Protein AF-A0A0S7XZY7-F1 (afdb_monomer_lite)

Structure (mmCIF, N/CA/C/O backbone):
data_AF-A0A0S7XZY7-F1
#
_entry.id   AF-A0A0S7XZY7-F1
#
loop_
_atom_site.group_PDB
_atom_site.id
_atom_site.type_symbol
_atom_site.label_atom_id
_atom_site.label_alt_id
_atom_site.label_comp_id
_atom_site.label_asym_id
_atom_site.label_entity_id
_atom_site.label_seq_id
_atom_site.pdbx_PDB_ins_code
_atom_site.Cartn_x
_atom_site.Cartn_y
_atom_site.Cartn_z
_atom_site.occupancy
_atom_site.B_iso_or_equiv
_atom_site.auth_seq_id
_atom_site.auth_comp_id
_atom_site.auth_asym_id
_atom_site.auth_atom_id
_atom_site.pdbx_PDB_model_num
ATOM 1 N N . MET A 1 1 ? -15.894 25.022 18.487 1.00 45.47 1 MET A N 1
ATOM 2 C CA . MET A 1 1 ? -15.989 23.549 18.294 1.00 45.47 1 MET A CA 1
ATOM 3 C C . MET A 1 1 ? -14.771 22.754 18.793 1.00 45.47 1 MET A C 1
ATOM 5 O O . MET A 1 1 ? -14.991 21.698 19.376 1.00 45.47 1 MET A O 1
ATOM 9 N N . PHE A 1 2 ? -13.520 23.222 18.649 1.00 38.72 2 PHE A N 1
ATOM 10 C CA . PHE A 1 2 ? -12.310 22.454 19.022 1.00 38.72 2 PHE A CA 1
ATOM 11 C C . PHE A 1 2 ? -12.207 22.033 20.506 1.00 38.72 2 PHE A C 1
ATOM 13 O O . PHE A 1 2 ? -11.837 20.891 20.779 1.00 38.72 2 PHE A O 1
ATOM 20 N N . TYR A 1 3 ? -12.623 22.888 21.448 1.00 43.31 3 TYR A N 1
ATOM 21 C CA . TYR A 1 3 ? -12.598 22.592 22.893 1.00 43.31 3 TYR A CA 1
ATOM 22 C C . TYR A 1 3 ? -13.456 21.378 23.293 1.00 43.31 3 TYR A C 1
ATOM 24 O O . TYR A 1 3 ? -13.070 20.595 24.157 1.00 43.31 3 TYR A O 1
ATOM 32 N N . SER A 1 4 ? -14.603 21.181 22.631 1.00 63.50 4 SER A N 1
ATOM 33 C CA . SER A 1 4 ? -15.524 20.079 22.951 1.00 63.50 4 SER A CA 1
ATOM 34 C C . SER A 1 4 ? -14.966 18.710 22.552 1.00 63.50 4 SER A C 1
ATOM 36 O O . SER A 1 4 ? -15.128 17.736 23.277 1.00 63.50 4 SER A O 1
ATOM 38 N N . SER A 1 5 ? -14.262 18.643 21.420 1.00 68.25 5 SER A N 1
ATOM 39 C CA . SER A 1 5 ? -13.678 17.407 20.901 1.00 68.25 5 SER A CA 1
ATOM 40 C C . SER A 1 5 ? -12.436 16.992 21.693 1.00 68.25 5 SER A C 1
ATOM 42 O O . SER A 1 5 ? -12.274 15.811 21.974 1.00 68.25 5 SER A O 1
ATOM 44 N N . PHE A 1 6 ? -11.593 17.951 22.094 1.00 73.50 6 PHE A N 1
ATOM 45 C CA . PHE A 1 6 ? -10.412 17.679 22.920 1.00 73.50 6 PHE A CA 1
ATOM 46 C C . PHE A 1 6 ? -10.785 17.169 24.321 1.00 73.50 6 PHE A C 1
ATOM 48 O O . PHE A 1 6 ? -10.252 16.159 24.777 1.00 73.50 6 PHE A O 1
ATOM 55 N N . LYS A 1 7 ? -11.769 17.806 24.970 1.00 82.94 7 LYS A N 1
ATOM 56 C CA . LYS A 1 7 ? -12.278 17.349 26.270 1.00 82.94 7 LYS A CA 1
ATOM 57 C C . LYS A 1 7 ? -12.869 15.938 26.181 1.00 82.94 7 LYS A C 1
ATOM 59 O O . LYS A 1 7 ? -12.615 15.117 27.050 1.00 82.94 7 LYS A O 1
ATOM 64 N N . ARG A 1 8 ? -13.605 15.626 25.106 1.00 83.31 8 ARG A N 1
ATOM 65 C CA . ARG A 1 8 ? -14.146 14.274 24.876 1.00 83.31 8 ARG A CA 1
ATOM 66 C C . ARG A 1 8 ? -13.051 13.223 24.679 1.00 83.31 8 ARG A C 1
ATOM 68 O O . ARG A 1 8 ? -13.175 12.147 25.247 1.00 83.31 8 ARG A O 1
ATOM 75 N N . SER A 1 9 ? -11.980 13.526 23.937 1.00 85.44 9 SER A N 1
ATOM 76 C CA . SER A 1 9 ? -10.850 12.592 23.805 1.00 85.44 9 SER A CA 1
ATOM 77 C C . SER A 1 9 ? -10.112 12.373 25.126 1.00 85.44 9 SER A C 1
ATOM 79 O O . SER A 1 9 ? -9.727 11.247 25.410 1.00 85.44 9 SER A O 1
ATOM 81 N N . GLN A 1 10 ? -9.960 13.403 25.967 1.00 87.69 10 GLN A N 1
ATOM 82 C CA . GLN A 1 10 ? -9.361 13.228 27.297 1.00 87.69 10 GLN A CA 1
ATOM 83 C C . GLN A 1 10 ? -10.222 12.347 28.207 1.00 87.69 10 GLN A C 1
ATOM 85 O O . GLN A 1 10 ? -9.706 11.400 28.788 1.00 87.69 10 GLN A O 1
ATOM 90 N N . VAL A 1 11 ? -11.533 12.599 28.262 1.00 89.06 11 VAL A N 1
ATOM 91 C CA . VAL A 1 11 ? -12.471 11.786 29.055 1.00 89.06 11 VAL A CA 1
ATOM 92 C C . VAL A 1 11 ? -12.460 10.329 28.591 1.00 89.06 11 VAL A C 1
ATOM 94 O O . VAL A 1 11 ? -12.393 9.422 29.415 1.00 89.06 11 VAL A O 1
ATOM 97 N N . LEU A 1 12 ? -12.482 10.093 27.275 1.00 90.00 12 LEU A N 1
ATOM 98 C CA . LEU A 1 12 ? -12.415 8.741 26.724 1.00 90.00 12 LEU A CA 1
ATOM 99 C C . LEU A 1 12 ? -11.107 8.038 27.108 1.00 90.00 12 LEU A C 1
ATOM 101 O O . LEU A 1 12 ? -11.125 6.882 27.520 1.00 90.00 12 LEU A O 1
ATOM 105 N N . ARG A 1 13 ? -9.976 8.743 27.004 1.00 91.81 13 ARG A N 1
ATOM 106 C CA . ARG A 1 13 ? -8.672 8.219 27.415 1.00 91.81 13 ARG A CA 1
ATOM 107 C C . ARG A 1 13 ? -8.680 7.813 28.888 1.00 91.81 13 ARG A C 1
ATOM 109 O O . ARG A 1 13 ? -8.272 6.704 29.208 1.00 91.81 13 ARG A O 1
ATOM 116 N N . GLU A 1 14 ? -9.173 8.675 29.773 1.00 92.81 14 GLU A N 1
ATOM 117 C CA . GLU A 1 14 ? -9.276 8.380 31.208 1.00 92.81 14 GLU A CA 1
ATOM 118 C C . GLU A 1 14 ? -10.154 7.152 31.478 1.00 92.81 14 GLU A C 1
ATOM 120 O O . GLU A 1 14 ? -9.757 6.282 32.249 1.00 92.81 14 GLU A O 1
ATOM 125 N N . GLN A 1 15 ? -11.295 7.028 30.792 1.00 91.88 15 GLN A N 1
ATOM 126 C CA . GLN A 1 15 ? -12.170 5.856 30.898 1.00 91.88 15 GLN A CA 1
ATOM 127 C C . GLN A 1 15 ? -11.455 4.564 30.494 1.00 91.88 15 GLN A C 1
ATOM 129 O O . GLN A 1 15 ? -11.499 3.590 31.246 1.00 91.88 15 GLN A O 1
ATOM 134 N N . ILE A 1 16 ? -10.764 4.564 29.348 1.00 92.12 16 ILE A N 1
ATOM 135 C CA . ILE A 1 16 ? -9.993 3.405 28.877 1.00 92.12 16 ILE A CA 1
ATOM 136 C C . ILE A 1 16 ? -8.920 3.032 29.905 1.00 92.12 16 ILE A C 1
ATOM 138 O O . ILE A 1 16 ? -8.824 1.873 30.290 1.00 92.12 16 ILE A O 1
ATOM 142 N N . TYR A 1 17 ? -8.167 4.009 30.414 1.00 93.69 17 TYR A N 1
ATOM 143 C CA . TYR A 1 17 ? -7.119 3.779 31.414 1.00 93.69 17 TYR A CA 1
ATOM 144 C C . TYR A 1 17 ? -7.668 3.219 32.732 1.00 93.69 17 TYR A C 1
ATOM 146 O O . TYR A 1 17 ? -7.045 2.356 33.351 1.00 93.69 17 TYR A O 1
ATOM 154 N N . THR A 1 18 ? -8.817 3.712 33.196 1.00 94.31 18 THR A N 1
ATOM 155 C CA . THR A 1 18 ? -9.460 3.192 34.407 1.00 94.31 18 THR A CA 1
ATOM 156 C C . THR A 1 18 ? -9.891 1.742 34.217 1.00 94.31 18 THR A C 1
ATOM 158 O O . THR A 1 18 ? -9.628 0.912 35.085 1.00 94.31 18 THR A O 1
ATOM 161 N N . LEU A 1 19 ? -10.515 1.417 33.085 1.00 92.69 19 LEU A N 1
ATOM 162 C CA . LEU A 1 19 ? -10.959 0.055 32.793 1.00 92.69 19 LEU A CA 1
ATOM 163 C C . LEU A 1 19 ? -9.787 -0.907 32.583 1.00 92.69 19 LEU A C 1
ATOM 165 O O . LEU A 1 19 ? -9.845 -2.032 33.077 1.00 92.69 19 LEU A O 1
ATOM 169 N N . ASP A 1 20 ? -8.715 -0.450 31.935 1.00 93.81 20 ASP A N 1
ATOM 170 C CA . ASP A 1 20 ? -7.475 -1.205 31.732 1.00 93.81 20 ASP A CA 1
ATOM 171 C C . ASP A 1 20 ? -6.851 -1.592 33.082 1.00 93.81 20 ASP A C 1
ATOM 173 O O . ASP A 1 20 ? -6.626 -2.771 33.360 1.00 93.81 20 ASP A O 1
ATOM 177 N N . LYS A 1 21 ? -6.732 -0.628 34.009 1.00 94.31 21 LYS A N 1
ATOM 178 C CA . LYS A 1 21 ? -6.282 -0.883 35.391 1.00 94.31 21 LYS A CA 1
ATOM 179 C C . LYS A 1 21 ? -7.186 -1.855 36.148 1.00 94.31 21 LYS A C 1
ATOM 181 O O . LYS A 1 21 ? -6.702 -2.635 36.967 1.00 94.31 21 LYS A O 1
ATOM 186 N N . CYS A 1 22 ? -8.490 -1.812 35.892 1.00 93.44 22 CYS A N 1
ATOM 187 C CA . CYS A 1 22 ? -9.457 -2.741 36.470 1.00 93.44 22 CYS A CA 1
ATOM 188 C C . CYS A 1 22 ? -9.520 -4.096 35.741 1.00 93.44 22 CYS A C 1
ATOM 190 O O . CYS A 1 22 ? -10.313 -4.942 36.153 1.00 93.44 22 CYS A O 1
ATOM 192 N N . LYS A 1 23 ? -8.714 -4.312 34.689 1.00 92.38 23 LYS A N 1
ATOM 193 C CA . LYS A 1 23 ? -8.716 -5.510 33.829 1.00 92.38 23 LYS A CA 1
ATOM 194 C C . LYS A 1 23 ? -10.088 -5.809 33.211 1.00 92.38 23 LYS A C 1
ATOM 196 O O . LYS A 1 23 ? -10.488 -6.964 33.073 1.00 92.38 23 LYS A O 1
ATOM 201 N N . LYS A 1 24 ? -10.826 -4.757 32.852 1.00 93.94 24 LYS A N 1
ATOM 202 C CA . LYS A 1 24 ? -12.163 -4.830 32.247 1.00 93.94 24 LYS A CA 1
ATOM 203 C C . LYS A 1 24 ? -12.095 -4.637 30.732 1.00 93.94 24 LYS A C 1
ATOM 205 O O . LYS A 1 24 ? -12.667 -3.700 30.190 1.00 93.94 24 LYS A O 1
ATOM 210 N N . GLU A 1 25 ? -11.379 -5.523 30.046 1.00 92.25 25 GLU A N 1
ATOM 211 C CA . GLU A 1 25 ? -11.117 -5.396 28.602 1.00 92.25 25 GLU A CA 1
ATOM 212 C C . GLU A 1 25 ? -12.392 -5.345 27.749 1.00 92.25 25 GLU A C 1
ATOM 214 O O . GLU A 1 25 ? -12.475 -4.564 26.807 1.00 92.25 25 GLU A O 1
ATOM 219 N N . ASN A 1 26 ? -13.403 -6.158 28.076 1.00 94.25 26 ASN A 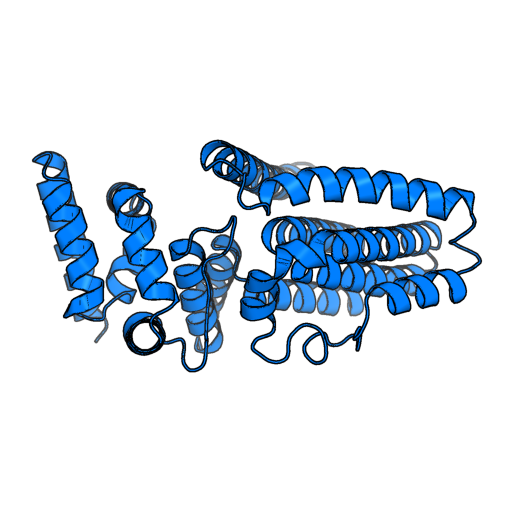N 1
ATOM 220 C CA . ASN A 1 26 ? -14.653 -6.191 27.310 1.00 94.25 26 ASN A CA 1
ATOM 221 C C . ASN A 1 26 ? -15.380 -4.838 27.350 1.00 94.25 26 ASN A C 1
ATOM 223 O O . ASN A 1 26 ? -15.819 -4.357 26.310 1.00 94.25 26 ASN A O 1
ATOM 227 N N . ASP A 1 27 ? -15.381 -4.172 28.507 1.00 94.19 27 ASP A N 1
ATOM 228 C CA . ASP A 1 27 ? -15.962 -2.836 28.657 1.00 94.19 27 ASP A CA 1
ATOM 229 C C . ASP A 1 27 ? -15.209 -1.795 27.801 1.00 94.19 27 ASP A C 1
ATOM 231 O O . ASP A 1 27 ? -15.808 -0.844 27.299 1.00 94.19 27 ASP A O 1
ATOM 235 N N . ILE A 1 28 ? -13.895 -1.969 27.596 1.00 93.00 28 ILE A N 1
ATOM 236 C CA . ILE A 1 28 ? -13.092 -1.096 26.723 1.00 93.00 28 ILE A CA 1
ATOM 237 C C . ILE A 1 28 ? -13.502 -1.278 25.262 1.00 93.00 28 ILE A C 1
ATOM 239 O O . ILE A 1 28 ? -13.719 -0.285 24.560 1.00 93.00 28 ILE A O 1
ATOM 243 N N . PHE A 1 29 ? -13.640 -2.526 24.805 1.00 94.69 29 PHE A N 1
ATOM 244 C CA . PHE A 1 29 ? -14.105 -2.814 23.446 1.00 94.69 29 PHE A CA 1
ATOM 245 C C . PHE A 1 29 ? -15.506 -2.245 23.205 1.00 94.69 29 PHE A C 1
ATOM 247 O O . PHE A 1 29 ? -15.723 -1.590 22.185 1.00 94.69 29 PHE A O 1
ATOM 254 N N . ASP A 1 30 ? -16.417 -2.394 24.168 1.00 92.75 30 ASP A N 1
ATOM 255 C CA . ASP A 1 30 ? -17.770 -1.839 24.083 1.00 92.75 30 ASP A CA 1
ATOM 256 C C . ASP A 1 30 ? -17.756 -0.311 23.970 1.00 92.75 30 ASP A C 1
ATOM 258 O O . ASP A 1 30 ? -18.478 0.265 23.152 1.00 92.75 30 ASP A O 1
ATOM 262 N N . ILE A 1 31 ? -16.904 0.376 24.737 1.00 90.81 31 ILE A N 1
ATOM 263 C CA . ILE A 1 31 ? -16.748 1.831 24.628 1.00 90.81 31 ILE A CA 1
ATOM 264 C C . ILE A 1 31 ? -16.232 2.230 23.240 1.00 90.81 31 ILE A C 1
ATOM 266 O O . ILE A 1 31 ? -16.789 3.151 22.636 1.00 90.81 31 ILE A O 1
ATOM 270 N N . ILE A 1 32 ? -15.209 1.549 22.712 1.00 89.88 32 ILE A N 1
ATOM 271 C CA . ILE A 1 32 ? -14.669 1.828 21.370 1.00 89.88 32 ILE A CA 1
ATOM 272 C C . ILE A 1 32 ? -15.766 1.658 20.310 1.00 89.88 32 ILE A C 1
ATOM 274 O O . ILE A 1 32 ? -15.977 2.556 19.490 1.00 89.88 32 ILE A O 1
ATOM 278 N N . ILE A 1 33 ? -16.509 0.549 20.365 1.00 90.06 33 ILE A N 1
ATOM 279 C CA . ILE A 1 33 ? -17.617 0.262 19.446 1.00 90.06 33 ILE A CA 1
ATOM 280 C C . ILE A 1 33 ? -18.699 1.343 19.552 1.00 90.06 33 ILE A C 1
ATOM 282 O O . ILE A 1 33 ? -19.161 1.850 18.528 1.00 90.06 33 ILE A O 1
ATOM 286 N N . ASN A 1 34 ? -19.075 1.752 20.765 1.00 87.44 34 ASN A N 1
ATOM 287 C CA . ASN A 1 34 ? -20.104 2.768 20.995 1.00 87.44 34 ASN A CA 1
ATOM 288 C C . ASN A 1 34 ? -19.697 4.156 20.471 1.00 87.44 34 ASN A C 1
ATOM 290 O O . ASN A 1 34 ? -20.533 4.878 19.921 1.00 87.44 34 ASN A O 1
ATOM 294 N N . VAL A 1 35 ? -18.419 4.534 20.577 1.00 84.56 35 VAL A N 1
ATOM 295 C CA . VAL A 1 35 ? -17.908 5.798 20.011 1.00 84.56 35 VAL A CA 1
ATOM 296 C C . VAL A 1 35 ? -18.066 5.839 18.485 1.00 84.56 35 VAL A C 1
ATOM 298 O O . VAL A 1 35 ? -18.366 6.892 17.918 1.00 84.56 35 VAL A O 1
ATOM 301 N N . ILE A 1 36 ? -17.914 4.701 17.809 1.00 80.88 36 ILE A N 1
ATOM 302 C CA . ILE A 1 36 ? -18.093 4.599 16.357 1.00 80.88 36 ILE A CA 1
ATOM 303 C C . ILE A 1 36 ? -19.567 4.474 15.969 1.00 80.88 36 ILE A C 1
ATOM 305 O O . ILE A 1 36 ? -20.052 5.261 15.165 1.00 80.88 36 ILE A O 1
ATOM 309 N N . LYS A 1 37 ? -20.286 3.492 16.525 1.00 79.94 37 LYS A N 1
ATOM 310 C CA . LYS A 1 37 ? -21.651 3.154 16.092 1.00 79.94 37 LYS A CA 1
ATOM 311 C C . LYS A 1 37 ? -22.695 4.164 16.546 1.00 79.94 37 LYS A C 1
ATOM 313 O O . LYS A 1 37 ? -23.643 4.406 15.816 1.00 79.94 37 LYS A O 1
ATOM 318 N N . ILE A 1 38 ? -22.553 4.709 17.755 1.00 71.56 38 ILE A N 1
ATOM 319 C CA . ILE A 1 38 ? -23.588 5.551 18.374 1.00 71.56 38 ILE A CA 1
ATOM 320 C C . ILE A 1 38 ? -23.223 7.027 18.250 1.00 71.56 38 ILE A C 1
ATOM 322 O O . ILE A 1 38 ? -24.071 7.864 17.956 1.00 71.56 38 ILE A O 1
ATOM 326 N N . GLN A 1 39 ? -21.956 7.369 18.496 1.00 68.44 39 GLN A N 1
ATOM 327 C CA . GLN A 1 39 ? -21.529 8.772 18.510 1.00 68.44 39 GLN A CA 1
ATOM 328 C C . GLN A 1 39 ? -21.045 9.275 17.149 1.00 68.44 39 GLN A C 1
ATOM 330 O O . GLN A 1 39 ? -20.781 10.471 17.011 1.00 68.44 39 GLN A O 1
ATOM 335 N N . HIS A 1 40 ? -20.902 8.372 16.181 1.00 71.81 40 HIS A N 1
ATOM 336 C CA . HIS A 1 40 ? -20.363 8.622 14.854 1.00 71.81 40 HIS A CA 1
ATOM 337 C C . HIS A 1 40 ? -19.066 9.440 14.841 1.00 71.81 40 HIS A C 1
ATOM 339 O O . HIS A 1 40 ? -18.914 10.413 14.099 1.00 71.81 40 HIS A O 1
ATOM 345 N N . ASN A 1 41 ? -18.137 9.122 15.753 1.00 79.31 41 ASN A N 1
ATOM 346 C CA . ASN A 1 41 ? -17.026 10.021 16.053 1.00 79.31 41 ASN A CA 1
ATOM 347 C C . ASN A 1 41 ? -15.654 9.359 16.006 1.00 79.31 41 ASN A C 1
ATOM 349 O O . ASN A 1 41 ? -14.877 9.408 16.963 1.00 79.31 41 ASN A O 1
ATOM 353 N N . PHE A 1 42 ? -15.308 8.831 14.834 1.00 83.50 42 PHE A N 1
ATOM 354 C CA . PHE A 1 42 ? -13.970 8.300 14.582 1.00 83.50 42 PHE A CA 1
ATOM 355 C C . PHE A 1 42 ? -12.858 9.319 14.880 1.00 83.50 42 PHE A C 1
ATOM 357 O O . PHE A 1 42 ? -11.787 8.961 15.364 1.00 83.50 42 PHE A O 1
ATOM 364 N N . SER A 1 43 ? -13.130 10.616 14.689 1.00 83.56 43 SER A N 1
ATOM 365 C CA . SER A 1 43 ? -12.156 11.684 14.940 1.00 83.56 43 SER A CA 1
ATOM 366 C C . SER A 1 43 ? -11.661 11.759 16.391 1.00 83.56 43 SER A C 1
ATOM 368 O O . SER A 1 43 ? -10.552 12.240 16.621 1.00 83.56 43 SER A O 1
ATOM 370 N N . ILE A 1 44 ? -12.454 11.292 17.366 1.00 84.44 44 ILE A N 1
ATOM 371 C CA . ILE A 1 44 ? -12.030 11.203 18.770 1.00 84.44 44 ILE A CA 1
ATOM 372 C C . ILE A 1 44 ? -11.003 10.081 18.945 1.00 84.44 44 ILE A C 1
ATOM 374 O O . ILE A 1 44 ? -9.979 10.314 19.581 1.00 84.44 44 ILE A O 1
ATOM 378 N N . LEU A 1 45 ? -11.246 8.903 18.361 1.00 85.69 45 LEU A N 1
ATOM 379 C CA . LEU A 1 45 ? -10.318 7.769 18.437 1.00 85.69 45 LEU A CA 1
ATOM 380 C C . LEU A 1 45 ? -9.013 8.066 17.701 1.00 85.69 45 LEU A C 1
ATOM 382 O O . LEU A 1 45 ? -7.941 7.798 18.231 1.00 85.69 45 LEU A O 1
ATOM 386 N N . ILE A 1 46 ? -9.089 8.718 16.537 1.00 86.19 46 ILE A N 1
ATOM 387 C CA . ILE A 1 46 ? -7.903 9.132 15.777 1.00 86.19 46 ILE A CA 1
ATOM 388 C C . ILE A 1 46 ? -6.980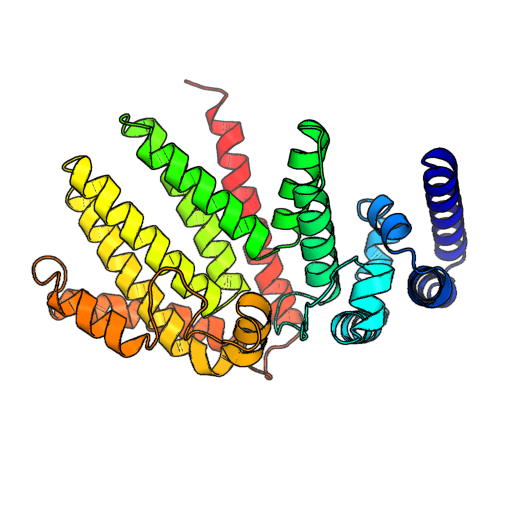 10.044 16.594 1.00 86.19 46 ILE A C 1
ATOM 390 O O . ILE A 1 46 ? -5.764 9.941 16.487 1.00 86.19 46 ILE A O 1
ATOM 394 N N . LYS A 1 47 ? -7.520 10.921 17.447 1.00 85.62 47 LYS A N 1
ATOM 395 C CA . LYS A 1 47 ? -6.693 11.777 18.318 1.00 85.62 47 LYS A CA 1
ATOM 396 C C . LYS A 1 47 ? -5.917 11.007 19.383 1.00 85.62 47 LYS A C 1
ATOM 398 O O . LYS A 1 47 ? -4.991 11.564 19.961 1.00 85.62 47 LYS A O 1
ATOM 403 N N . LEU A 1 48 ? -6.330 9.778 19.670 1.00 86.06 48 LEU A N 1
ATOM 404 C CA . LEU A 1 48 ? -5.737 8.903 20.674 1.00 86.06 48 LEU A CA 1
ATOM 405 C C . LEU A 1 48 ? -4.967 7.742 20.032 1.00 86.06 48 LEU A C 1
ATOM 407 O O . LEU A 1 48 ? -4.539 6.839 20.735 1.00 86.06 48 LEU A O 1
ATOM 411 N N . ILE A 1 49 ? -4.794 7.738 18.709 1.00 85.69 49 ILE A N 1
ATOM 412 C CA . ILE A 1 49 ? -4.260 6.579 17.984 1.00 85.69 49 ILE A CA 1
ATOM 413 C C . ILE A 1 49 ? -2.783 6.290 18.265 1.00 85.69 49 ILE A C 1
ATOM 415 O O . ILE A 1 49 ? -2.330 5.153 18.120 1.00 85.69 49 ILE A O 1
ATOM 419 N N . ASP A 1 50 ? -2.053 7.326 18.676 1.00 83.44 50 ASP A N 1
ATOM 420 C CA . ASP A 1 50 ? -0.653 7.247 19.087 1.00 83.44 50 ASP A CA 1
ATOM 421 C C . ASP A 1 50 ? -0.517 7.013 20.612 1.00 83.44 50 ASP A C 1
ATOM 423 O O . ASP A 1 50 ? 0.593 6.851 21.111 1.00 83.44 50 ASP A O 1
ATOM 427 N N . ASP A 1 51 ? -1.624 6.977 21.375 1.00 88.69 51 ASP A N 1
ATOM 428 C CA . ASP A 1 51 ? -1.598 6.576 22.787 1.00 88.69 51 ASP A CA 1
ATOM 429 C C . ASP A 1 51 ? -1.419 5.048 22.880 1.00 88.69 51 ASP A C 1
ATOM 431 O O . ASP A 1 51 ? -2.259 4.319 22.347 1.00 88.69 51 ASP A O 1
ATOM 435 N N . PRO A 1 52 ? -0.373 4.532 23.555 1.00 88.38 52 PRO A N 1
ATOM 436 C CA . PRO A 1 52 ? -0.068 3.101 23.548 1.00 88.38 52 PRO A CA 1
ATOM 437 C C . PRO A 1 52 ? -1.202 2.214 24.073 1.00 88.38 52 PRO A C 1
ATOM 439 O O . PRO A 1 52 ? -1.450 1.149 23.508 1.00 88.38 52 PRO A O 1
ATOM 442 N N . ILE A 1 53 ? -1.913 2.660 25.117 1.00 89.31 53 ILE A N 1
ATOM 443 C CA . ILE A 1 53 ? -3.001 1.889 25.736 1.00 89.31 53 ILE A CA 1
ATOM 444 C C . ILE A 1 53 ? -4.229 1.906 24.831 1.00 89.31 53 ILE A C 1
ATOM 446 O O . ILE A 1 53 ? -4.903 0.896 24.663 1.00 89.31 53 ILE A O 1
ATOM 450 N N . VAL A 1 54 ? -4.542 3.034 24.201 1.00 88.94 54 VAL A N 1
ATOM 451 C CA . VAL A 1 54 ? -5.669 3.065 23.259 1.00 88.94 54 VAL A CA 1
ATOM 452 C C . VAL A 1 54 ? -5.336 2.261 21.999 1.00 88.94 54 VAL A C 1
ATOM 454 O O . VAL A 1 54 ? -6.172 1.492 21.521 1.00 88.94 54 VAL A O 1
ATOM 457 N N . ARG A 1 55 ? -4.101 2.373 21.496 1.00 89.75 55 ARG A N 1
ATOM 458 C CA . ARG A 1 55 ? -3.611 1.643 20.323 1.00 89.75 55 ARG A CA 1
ATOM 459 C C . ARG A 1 55 ? -3.702 0.129 20.519 1.00 89.75 55 ARG A C 1
ATOM 461 O O . ARG A 1 55 ? -4.259 -0.532 19.649 1.00 89.75 55 ARG A O 1
ATOM 468 N N . GLN A 1 56 ? -3.249 -0.423 21.650 1.00 90.69 56 GLN A N 1
ATOM 469 C CA . GLN A 1 56 ? -3.338 -1.877 21.882 1.00 90.69 56 GLN A CA 1
ATOM 470 C C . GLN A 1 56 ? -4.774 -2.409 21.747 1.00 90.69 56 GLN A C 1
ATOM 472 O O . GLN A 1 56 ? -4.966 -3.487 21.198 1.00 90.69 56 GLN A O 1
ATOM 477 N N . TYR A 1 57 ? -5.785 -1.646 22.179 1.00 92.88 57 TYR A N 1
ATOM 478 C CA . TYR A 1 57 ? -7.182 -2.072 22.096 1.00 92.88 57 TYR A CA 1
ATOM 479 C C . TYR A 1 57 ? -7.782 -1.840 20.710 1.00 92.88 57 TYR A C 1
ATOM 481 O O . TYR A 1 57 ? -8.508 -2.701 20.221 1.00 92.88 57 TYR A O 1
ATOM 489 N N . LEU A 1 58 ? -7.465 -0.718 20.053 1.00 90.12 58 LEU A N 1
ATOM 490 C CA . LEU A 1 58 ? -7.945 -0.424 18.697 1.00 90.12 58 LEU A CA 1
ATOM 491 C C . LEU A 1 58 ? -7.506 -1.485 17.682 1.00 90.12 58 LEU A C 1
ATOM 493 O O . LEU A 1 58 ? -8.305 -1.882 16.834 1.00 90.12 58 LEU A O 1
ATOM 497 N N . PHE A 1 59 ? -6.258 -1.944 17.788 1.00 89.25 59 PHE A N 1
ATOM 498 C CA . PHE A 1 59 ? -5.660 -2.935 16.890 1.00 89.25 59 PHE A CA 1
ATOM 499 C C . PHE A 1 59 ? -5.792 -4.378 17.404 1.00 89.25 59 PHE A C 1
ATOM 501 O O . PHE A 1 59 ? -5.217 -5.287 16.816 1.00 89.25 59 PHE A O 1
ATOM 508 N N . HIS A 1 60 ? -6.554 -4.605 18.477 1.00 91.56 60 HIS A N 1
ATOM 509 C CA . HIS A 1 60 ? -6.757 -5.937 19.036 1.00 91.56 60 HIS A CA 1
ATOM 510 C C . HIS A 1 60 ? -7.630 -6.813 18.120 1.00 91.56 60 HIS A C 1
ATOM 512 O O . HIS A 1 60 ? -8.656 -6.356 17.608 1.00 91.56 60 HIS A O 1
ATOM 518 N N . ASP A 1 61 ? -7.311 -8.107 18.013 1.00 88.75 61 ASP A N 1
ATOM 519 C CA . ASP A 1 61 ? -8.023 -9.068 17.150 1.00 88.75 61 ASP A CA 1
ATOM 520 C C . ASP A 1 61 ? -9.533 -9.149 17.420 1.00 88.75 61 ASP A C 1
ATOM 522 O O . ASP A 1 61 ? -10.329 -9.337 16.501 1.00 88.75 61 ASP A O 1
ATOM 526 N N . LYS A 1 62 ? -9.950 -8.937 18.676 1.00 91.94 62 LYS A N 1
ATOM 527 C CA . LYS A 1 62 ? -11.373 -8.863 19.074 1.00 91.94 62 LYS A CA 1
ATOM 528 C C . LYS A 1 62 ? -12.169 -7.799 18.302 1.00 91.94 62 LYS A C 1
ATOM 530 O O . LYS A 1 62 ? -13.378 -7.954 18.165 1.00 91.94 62 LYS A O 1
ATOM 535 N N . LEU A 1 63 ? -11.525 -6.740 17.804 1.00 91.50 63 LEU A N 1
ATOM 536 C CA . LEU A 1 63 ? -12.175 -5.703 16.997 1.00 91.50 63 LEU A CA 1
ATOM 537 C C . LEU A 1 63 ? -12.011 -5.910 15.486 1.00 91.50 63 LEU A C 1
ATOM 539 O O . LEU A 1 63 ? -12.570 -5.132 14.717 1.00 91.50 63 LEU A O 1
ATOM 543 N N . LYS A 1 64 ? -11.287 -6.940 15.029 1.00 89.81 64 LYS A N 1
ATOM 544 C CA . LYS A 1 64 ? -11.022 -7.156 13.598 1.00 89.81 64 LYS A CA 1
ATOM 545 C C . LYS A 1 64 ? -12.312 -7.246 12.779 1.00 89.81 64 LYS A C 1
ATOM 547 O O . LYS A 1 64 ? -12.489 -6.470 11.845 1.00 89.81 64 LYS A O 1
ATOM 552 N N . SER A 1 65 ? -13.238 -8.118 13.185 1.00 90.94 65 SER A N 1
ATOM 553 C CA . SER A 1 65 ? -14.540 -8.271 12.517 1.00 90.94 65 SER A CA 1
ATOM 554 C C . SER A 1 65 ? -15.361 -6.984 12.554 1.00 90.94 65 SER A C 1
ATOM 556 O O . SER A 1 65 ? -15.973 -6.608 11.561 1.00 90.94 65 SER A O 1
ATOM 558 N N . PHE A 1 66 ? -15.320 -6.261 13.674 1.00 92.62 66 PHE A N 1
ATOM 559 C CA . PHE A 1 66 ? -15.986 -4.972 13.796 1.00 92.62 66 PHE A CA 1
ATOM 560 C C . PHE A 1 66 ? -15.455 -3.957 12.771 1.00 92.62 66 PHE A C 1
ATOM 562 O O . PHE A 1 66 ? -16.251 -3.274 12.126 1.00 92.62 66 PHE A O 1
ATOM 569 N N . TRP A 1 67 ? -14.136 -3.865 12.585 1.00 91.88 67 TRP A N 1
ATOM 570 C CA . TRP A 1 67 ? -13.538 -2.974 11.588 1.00 91.88 67 TRP A CA 1
ATOM 571 C C . TRP A 1 67 ? -13.813 -3.415 10.151 1.00 91.88 67 TRP A C 1
ATOM 573 O O . TRP A 1 67 ? -14.031 -2.554 9.300 1.00 91.88 67 TRP A O 1
ATOM 583 N N . ASP A 1 68 ? -13.846 -4.723 9.885 1.00 91.12 68 ASP A N 1
ATOM 584 C CA . ASP A 1 68 ? -14.257 -5.266 8.586 1.00 91.12 68 ASP A CA 1
ATOM 585 C C . ASP A 1 68 ? -15.700 -4.848 8.253 1.00 91.12 68 ASP A C 1
ATOM 587 O O . ASP A 1 68 ? -15.958 -4.370 7.146 1.00 91.12 68 ASP A O 1
ATOM 591 N N . ASP A 1 69 ? -16.615 -4.916 9.229 1.00 90.50 69 ASP A N 1
ATOM 592 C CA . ASP A 1 69 ? -17.999 -4.449 9.077 1.00 90.50 69 ASP A CA 1
ATOM 593 C C . ASP A 1 69 ? -18.065 -2.939 8.796 1.00 90.50 69 ASP A C 1
ATOM 595 O O . ASP A 1 69 ? -18.824 -2.494 7.934 1.00 90.50 69 ASP A O 1
ATOM 599 N N . GLN A 1 70 ? -17.255 -2.129 9.495 1.00 88.69 70 GLN A N 1
ATOM 600 C CA . GLN A 1 70 ? -17.208 -0.678 9.262 1.00 88.69 70 GLN A CA 1
ATOM 601 C C . GLN A 1 70 ? -16.649 -0.318 7.876 1.00 88.69 70 GLN A C 1
ATOM 603 O O . GLN A 1 70 ? -17.014 0.721 7.328 1.00 88.69 70 GLN A O 1
ATOM 608 N N . LEU A 1 71 ? -15.766 -1.150 7.313 1.00 88.12 71 LEU A N 1
ATOM 609 C CA . LEU A 1 71 ? -15.166 -0.930 5.998 1.00 88.12 71 LEU A CA 1
ATOM 610 C C . LEU A 1 71 ? -16.167 -1.144 4.856 1.00 88.12 71 LEU A C 1
ATOM 612 O O . LEU A 1 71 ? -16.102 -0.431 3.858 1.00 88.12 71 LEU A O 1
ATOM 616 N N . VAL A 1 72 ? -17.076 -2.113 4.991 1.00 86.50 72 VAL A N 1
ATOM 617 C CA . VAL A 1 72 ? -18.053 -2.458 3.941 1.00 86.50 72 VAL A CA 1
ATOM 618 C C . VAL A 1 72 ? -19.382 -1.709 4.078 1.00 86.50 72 VAL A C 1
ATOM 620 O O . VAL A 1 72 ? -20.127 -1.590 3.101 1.00 86.50 72 VAL A O 1
ATOM 623 N N . ASP A 1 73 ? -19.693 -1.182 5.265 1.00 84.50 73 ASP A N 1
ATOM 624 C CA . ASP A 1 73 ? -20.887 -0.370 5.491 1.00 84.50 73 ASP A CA 1
ATOM 625 C C . ASP A 1 73 ? -20.711 1.052 4.931 1.00 84.50 73 ASP A C 1
ATOM 627 O O . ASP A 1 73 ? -20.047 1.912 5.513 1.00 84.50 73 ASP A O 1
ATOM 631 N N . LYS A 1 74 ? -21.378 1.325 3.804 1.00 78.19 74 LYS A N 1
ATOM 632 C CA . LYS A 1 74 ? -21.371 2.637 3.138 1.00 78.19 74 LYS A CA 1
ATOM 633 C C . LYS A 1 74 ? -21.842 3.773 4.047 1.00 78.19 74 LYS A C 1
ATOM 635 O O . LYS A 1 74 ? -21.334 4.889 3.916 1.00 78.19 74 LYS A O 1
ATOM 640 N N . GLN A 1 75 ? -22.801 3.512 4.938 1.00 78.25 75 GLN A N 1
ATOM 641 C CA . GLN A 1 75 ? -23.292 4.531 5.862 1.00 78.25 75 GLN A CA 1
ATOM 642 C C . GLN A 1 75 ? -22.213 4.850 6.897 1.00 78.25 75 GLN A C 1
ATOM 644 O O . GLN A 1 75 ? -21.903 6.021 7.114 1.00 78.25 75 GLN A O 1
ATOM 649 N N . SER A 1 76 ? -21.562 3.823 7.449 1.00 77.81 76 SER A N 1
ATOM 650 C CA . SER A 1 76 ? -20.416 4.002 8.343 1.00 77.81 76 SER A CA 1
ATOM 651 C C . SER A 1 76 ? -19.260 4.749 7.666 1.00 77.81 76 SER A C 1
ATOM 653 O O . SER A 1 76 ? -18.774 5.740 8.215 1.00 77.81 76 SER A O 1
ATOM 655 N N . LEU A 1 77 ? -18.865 4.366 6.445 1.00 79.12 77 LEU A N 1
ATOM 656 C CA . LEU A 1 77 ? -17.842 5.070 5.655 1.00 79.12 77 LEU A CA 1
ATOM 657 C C . LEU A 1 77 ? -18.149 6.568 5.509 1.00 79.12 77 LEU A C 1
ATOM 659 O O . LEU A 1 77 ? -17.263 7.416 5.674 1.00 79.12 77 LEU A O 1
ATOM 663 N N . HIS A 1 78 ? -19.408 6.907 5.235 1.00 81.12 78 HIS A N 1
ATOM 664 C CA . HIS A 1 78 ? -19.850 8.290 5.119 1.00 81.12 78 HIS A CA 1
ATOM 665 C C . HIS A 1 78 ? -19.822 9.025 6.468 1.00 81.12 78 HIS A C 1
ATOM 667 O O . HIS A 1 78 ? -19.173 10.071 6.575 1.00 81.12 78 HIS A O 1
ATOM 673 N N . ASP A 1 79 ? -20.503 8.489 7.480 1.00 76.56 79 ASP A N 1
ATOM 674 C CA . ASP A 1 79 ? -20.774 9.184 8.742 1.00 76.56 79 ASP A CA 1
ATOM 675 C C . ASP A 1 79 ? -19.543 9.261 9.645 1.00 76.56 79 ASP A C 1
ATOM 677 O O . ASP A 1 79 ? -19.283 10.298 10.257 1.00 76.56 79 ASP A O 1
ATOM 681 N N . ASN A 1 80 ? -18.744 8.194 9.683 1.00 75.06 80 ASN A N 1
ATOM 682 C CA . ASN A 1 80 ? -17.606 8.081 10.590 1.00 75.06 80 ASN A CA 1
ATOM 683 C C . ASN A 1 80 ? -16.303 8.560 9.952 1.00 75.06 80 ASN A C 1
ATOM 685 O O . ASN A 1 80 ? -15.499 9.234 10.600 1.00 75.06 80 ASN A O 1
ATOM 689 N N . PHE A 1 81 ? -16.093 8.237 8.675 1.00 77.31 81 PHE A N 1
ATOM 690 C CA . PHE A 1 81 ? -14.804 8.433 8.004 1.00 77.31 81 PHE A CA 1
ATOM 691 C C . PHE A 1 81 ? -14.833 9.561 6.963 1.00 77.31 81 PHE A C 1
ATOM 693 O O . PHE A 1 81 ? -13.784 10.008 6.492 1.00 77.31 81 PHE A O 1
ATOM 700 N N . GLY A 1 82 ? -16.019 10.080 6.623 1.00 71.25 82 GLY A N 1
ATOM 701 C CA . GLY A 1 82 ? -16.184 11.123 5.609 1.00 71.25 82 GLY A CA 1
ATOM 702 C C . GLY A 1 82 ? -15.850 10.653 4.189 1.00 71.25 82 GLY A C 1
ATOM 703 O O . GLY A 1 82 ? -15.556 11.492 3.330 1.00 71.25 82 GLY A O 1
ATOM 704 N N . LEU A 1 83 ? -15.878 9.337 3.960 1.00 76.75 83 LEU A N 1
ATOM 705 C CA . LEU A 1 83 ? -15.518 8.639 2.727 1.00 76.75 83 LEU A CA 1
ATOM 706 C C . LEU A 1 83 ? -16.745 8.487 1.825 1.00 76.75 83 LEU A C 1
ATOM 708 O O . LEU A 1 83 ? -17.325 7.413 1.684 1.00 76.75 83 LEU A O 1
ATOM 712 N N . LYS A 1 84 ? -17.175 9.599 1.223 1.00 65.75 84 LYS A N 1
ATOM 713 C CA . LYS A 1 84 ? -18.318 9.589 0.303 1.00 65.75 84 LYS A CA 1
ATOM 714 C C . LYS A 1 84 ? -17.928 8.865 -0.989 1.00 65.75 84 LYS A C 1
ATOM 716 O O . LYS A 1 84 ? -16.902 9.197 -1.573 1.00 65.75 84 LYS A O 1
ATOM 721 N N . HIS A 1 85 ? -18.772 7.938 -1.445 1.00 65.56 85 HIS A N 1
ATOM 722 C CA . HIS A 1 85 ? -18.642 7.212 -2.723 1.00 65.56 85 HIS A CA 1
ATOM 723 C C . HIS A 1 85 ? -17.560 6.124 -2.798 1.00 65.56 85 HIS A C 1
ATOM 725 O O . HIS A 1 85 ? -17.331 5.589 -3.880 1.00 65.56 85 HIS A O 1
ATOM 731 N N . LEU A 1 86 ? -16.938 5.745 -1.680 1.00 70.06 86 LEU A N 1
ATOM 732 C CA . LEU A 1 86 ? -16.030 4.598 -1.652 1.00 70.06 86 LEU A CA 1
ATOM 733 C C . LEU A 1 86 ? -16.791 3.311 -1.319 1.00 70.06 86 LEU A C 1
ATOM 735 O O . LEU A 1 86 ? -17.691 3.302 -0.481 1.00 70.06 86 LEU A O 1
ATOM 739 N N . ASN A 1 87 ? -16.434 2.228 -2.005 1.00 72.88 87 ASN A N 1
ATOM 740 C CA . ASN A 1 87 ? -16.952 0.884 -1.764 1.00 72.88 87 ASN A CA 1
ATOM 741 C C . ASN A 1 87 ? -15.764 -0.033 -1.464 1.00 72.88 87 ASN A C 1
ATOM 743 O O . ASN A 1 87 ? -15.314 -0.790 -2.327 1.00 72.88 87 ASN A O 1
ATOM 747 N N . LEU A 1 88 ? -15.198 0.136 -0.268 1.00 84.19 88 LEU A N 1
ATOM 748 C CA . LEU A 1 88 ? -14.013 -0.597 0.154 1.00 84.19 88 LEU A CA 1
ATOM 749 C C . LEU A 1 88 ? -14.386 -2.024 0.562 1.00 84.19 88 LEU A C 1
ATOM 751 O O . LEU A 1 88 ? -15.458 -2.293 1.099 1.00 84.19 88 LEU A O 1
ATOM 755 N N . LYS A 1 89 ? -13.472 -2.949 0.296 1.00 88.06 89 LYS A N 1
ATOM 756 C CA . LYS A 1 89 ? -13.548 -4.355 0.690 1.00 88.06 89 LYS A CA 1
ATOM 757 C C . LYS A 1 89 ? -12.343 -4.705 1.561 1.00 88.06 89 LYS A C 1
ATOM 759 O O . LYS A 1 89 ? -11.285 -4.102 1.363 1.00 88.06 89 LYS A O 1
ATOM 764 N N . PRO A 1 90 ? -12.453 -5.693 2.465 1.00 87.88 90 PRO A N 1
ATOM 765 C CA . PRO A 1 90 ? -11.321 -6.138 3.268 1.00 87.88 90 PRO A CA 1
ATOM 766 C C . PRO A 1 90 ? -10.114 -6.484 2.396 1.00 87.88 90 PRO A C 1
ATOM 768 O O . PRO A 1 90 ? -10.228 -7.187 1.383 1.00 87.88 90 PRO A O 1
ATOM 771 N N . HIS A 1 91 ? -8.956 -5.952 2.777 1.00 89.44 91 HIS A N 1
ATOM 772 C CA . HIS A 1 91 ? -7.701 -6.233 2.100 1.00 89.44 91 HIS A CA 1
ATOM 773 C C . HIS A 1 91 ? -7.088 -7.516 2.681 1.00 89.44 91 HIS A C 1
ATOM 775 O O . HIS A 1 91 ? -7.098 -7.701 3.895 1.00 89.44 91 HIS A O 1
ATOM 781 N N . PRO A 1 92 ? -6.503 -8.400 1.857 1.00 85.88 92 PRO A N 1
ATOM 782 C CA . PRO A 1 92 ? -5.968 -9.692 2.312 1.00 85.88 92 PRO A CA 1
ATOM 783 C C . PRO A 1 92 ? -4.752 -9.622 3.253 1.00 85.88 92 PRO A C 1
ATOM 785 O O . PRO A 1 92 ? -4.315 -10.652 3.740 1.00 85.88 92 PRO A O 1
ATOM 788 N N . ILE A 1 93 ? -4.183 -8.437 3.488 1.00 86.75 93 ILE A N 1
ATOM 789 C CA . ILE A 1 93 ? -2.904 -8.263 4.205 1.00 86.75 93 ILE A CA 1
ATOM 790 C C . ILE A 1 93 ? -3.008 -7.034 5.106 1.00 86.75 93 ILE A C 1
ATOM 792 O O . ILE A 1 93 ? -2.768 -7.126 6.302 1.00 86.75 93 ILE A O 1
ATOM 796 N N . ILE A 1 94 ? -3.408 -5.887 4.548 1.00 87.94 94 ILE A N 1
ATOM 797 C CA . ILE A 1 94 ? -3.606 -4.654 5.313 1.00 87.94 94 ILE A CA 1
ATOM 798 C C . ILE A 1 94 ? -4.872 -4.786 6.179 1.00 87.94 94 ILE A C 1
ATOM 800 O O . ILE A 1 94 ? -5.953 -4.996 5.625 1.00 87.94 94 ILE A O 1
ATOM 804 N N . PRO A 1 95 ? -4.791 -4.621 7.512 1.00 89.12 95 PRO A N 1
ATOM 805 C CA . PRO A 1 95 ? -5.977 -4.655 8.363 1.00 89.12 95 PRO A CA 1
ATOM 806 C C . PRO A 1 95 ? -6.973 -3.547 8.000 1.00 89.12 95 PRO A C 1
ATOM 808 O O . PRO A 1 95 ? -6.574 -2.411 7.739 1.00 89.12 95 PRO A O 1
ATOM 811 N N . SER A 1 96 ? -8.275 -3.836 8.060 1.00 90.56 96 SER A N 1
ATOM 812 C CA . SER A 1 96 ? -9.333 -2.884 7.683 1.00 90.56 96 SER A CA 1
ATOM 813 C C . SER A 1 96 ? -9.260 -1.557 8.436 1.00 90.56 96 SER A C 1
ATOM 815 O O . SER A 1 96 ? -9.466 -0.500 7.841 1.00 90.56 96 SER A O 1
ATOM 817 N N . LEU A 1 97 ? -8.873 -1.581 9.716 1.00 91.00 97 LEU A N 1
ATOM 818 C CA . LEU A 1 97 ? -8.639 -0.357 10.480 1.00 91.00 97 LEU A CA 1
ATOM 819 C C . LEU A 1 97 ? -7.527 0.511 9.860 1.00 91.00 97 LEU A C 1
ATOM 821 O O . LEU A 1 97 ? -7.710 1.721 9.755 1.00 91.00 97 LEU A O 1
ATOM 825 N N . HIS A 1 98 ? -6.413 -0.073 9.397 1.00 90.62 98 HIS A N 1
ATOM 826 C CA . HIS A 1 98 ? -5.347 0.691 8.733 1.00 90.62 98 HIS A CA 1
ATOM 827 C C . HIS A 1 98 ? -5.863 1.366 7.456 1.00 90.62 98 HIS A C 1
ATOM 829 O O . HIS A 1 98 ? -5.620 2.557 7.267 1.00 90.62 98 HIS A O 1
ATOM 835 N N . LEU A 1 99 ? -6.651 0.659 6.635 1.00 89.31 99 LEU A N 1
ATOM 836 C CA . LEU A 1 99 ? -7.279 1.244 5.441 1.00 89.31 99 LEU A CA 1
ATOM 837 C C . LEU A 1 99 ? -8.179 2.433 5.807 1.00 89.31 99 LEU A C 1
ATOM 839 O O . LEU A 1 99 ? -8.057 3.511 5.225 1.00 89.31 99 LEU A O 1
ATOM 843 N N . LEU A 1 100 ? -9.052 2.258 6.804 1.00 90.06 100 LEU A N 1
ATOM 844 C CA . LEU A 1 100 ? -9.964 3.300 7.282 1.00 90.06 100 LEU A CA 1
ATOM 845 C C . LEU A 1 100 ? -9.212 4.543 7.778 1.00 90.06 100 LEU A C 1
ATOM 847 O O . LEU A 1 100 ? -9.573 5.668 7.425 1.00 90.06 100 LEU A O 1
ATOM 851 N N . ILE A 1 101 ? -8.152 4.349 8.569 1.00 90.19 101 ILE A N 1
ATOM 852 C CA . ILE A 1 101 ? -7.306 5.433 9.082 1.00 90.19 101 ILE A CA 1
ATOM 853 C C . ILE A 1 101 ? -6.580 6.145 7.936 1.00 90.19 101 ILE A C 1
ATOM 855 O O . ILE A 1 101 ? -6.611 7.376 7.865 1.00 90.19 101 ILE A O 1
ATOM 859 N N . GLY A 1 102 ? -5.949 5.389 7.034 1.00 90.50 102 GLY A N 1
ATOM 860 C CA . GLY A 1 102 ? -5.194 5.930 5.906 1.00 90.50 102 GLY A CA 1
ATOM 861 C C . GLY A 1 102 ? -6.067 6.805 5.010 1.00 90.50 102 GLY A C 1
ATOM 862 O O . GLY A 1 102 ? -5.743 7.969 4.765 1.00 90.50 102 GLY A O 1
ATOM 863 N N . HIS A 1 103 ? -7.232 6.295 4.607 1.00 89.62 103 HIS A N 1
ATOM 864 C CA . HIS A 1 103 ? -8.188 7.059 3.809 1.00 89.62 103 HIS A CA 1
ATOM 865 C C . HIS A 1 103 ? -8.778 8.260 4.568 1.00 89.62 103 HIS A C 1
ATOM 867 O O . HIS A 1 103 ? -8.966 9.330 3.980 1.00 89.62 103 HIS A O 1
ATOM 873 N N . TYR A 1 104 ? -9.048 8.126 5.873 1.00 89.81 104 TYR A N 1
ATOM 874 C CA . TYR A 1 104 ? -9.485 9.251 6.704 1.00 89.81 104 TYR A CA 1
ATOM 875 C C . TYR A 1 104 ? -8.456 10.386 6.679 1.00 89.81 104 TYR A C 1
ATOM 877 O O . TYR A 1 104 ? -8.814 11.539 6.420 1.00 89.81 104 TYR A O 1
ATOM 885 N N . PHE A 1 105 ? -7.177 10.073 6.905 1.00 90.25 105 PHE A N 1
ATOM 886 C CA . PHE A 1 105 ? -6.108 11.066 6.884 1.00 90.25 105 PHE A CA 1
ATOM 887 C C . PHE A 1 105 ? -5.903 11.667 5.498 1.00 90.25 105 PHE A C 1
ATOM 889 O O . PHE A 1 105 ? -5.811 12.889 5.387 1.00 90.25 105 PHE A O 1
ATOM 896 N N . PHE A 1 106 ? -5.960 10.868 4.433 1.00 90.75 106 PHE A N 1
ATOM 897 C CA . PHE A 1 106 ? -5.848 11.385 3.071 1.00 90.75 106 PHE A CA 1
ATOM 898 C C . PHE A 1 106 ? -6.985 12.358 2.714 1.00 90.75 106 PHE A C 1
ATOM 900 O O . PHE A 1 106 ? -6.768 13.409 2.107 1.00 90.75 106 PHE A O 1
ATOM 907 N N . ASN A 1 107 ? -8.208 12.083 3.174 1.00 88.69 107 ASN A N 1
ATOM 908 C CA . ASN A 1 107 ? -9.326 13.017 3.043 1.00 88.69 107 ASN A CA 1
ATOM 909 C C . ASN A 1 107 ? -9.143 14.305 3.852 1.00 88.69 107 ASN A C 1
ATOM 911 O O . ASN A 1 107 ? -9.628 15.363 3.439 1.00 88.69 107 ASN A O 1
ATOM 915 N N . LYS A 1 108 ? -8.487 14.238 5.016 1.00 88.31 108 LYS A N 1
ATOM 916 C CA . LYS A 1 108 ? -8.143 15.430 5.804 1.00 88.31 108 LYS A CA 1
ATOM 917 C C . LYS A 1 108 ? -7.044 16.243 5.135 1.00 88.31 108 LYS A C 1
ATOM 919 O O . LYS A 1 108 ? -7.190 17.461 5.087 1.00 88.31 108 LYS A O 1
ATOM 924 N N . TYR A 1 109 ? -6.033 15.583 4.574 1.00 90.94 109 TYR A N 1
ATOM 925 C CA . TYR A 1 109 ? -4.991 16.188 3.747 1.00 90.94 109 TYR A CA 1
ATOM 926 C C . TYR A 1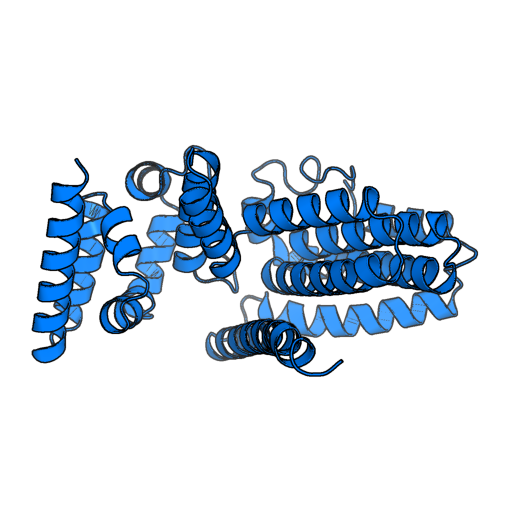 109 ? -5.610 17.015 2.610 1.00 90.94 109 TYR A C 1
ATOM 928 O O . TYR A 1 109 ? -5.436 18.228 2.587 1.00 90.94 109 TYR A O 1
ATOM 936 N N . LYS A 1 110 ? -6.488 16.419 1.789 1.00 88.81 110 LYS A N 1
ATOM 937 C CA . LYS A 1 110 ? -7.180 17.111 0.678 1.00 88.81 110 LYS A CA 1
ATOM 938 C C . LYS A 1 110 ? -8.001 18.345 1.081 1.00 88.81 110 LYS A C 1
ATOM 940 O O . LYS A 1 110 ? -8.379 19.140 0.226 1.00 88.81 110 LYS A O 1
ATOM 945 N N . ARG A 1 111 ? -8.368 18.473 2.360 1.00 87.44 111 ARG A N 1
ATOM 946 C CA . ARG A 1 111 ? -9.192 19.577 2.891 1.00 87.44 111 ARG A CA 1
ATOM 947 C C . ARG A 1 111 ? -8.399 20.538 3.775 1.00 87.44 111 ARG A C 1
ATOM 949 O O . ARG A 1 111 ? -8.974 21.519 4.257 1.00 87.44 111 ARG A O 1
ATOM 956 N N . ALA A 1 112 ? -7.131 20.245 4.048 1.00 87.44 112 ALA A N 1
ATOM 957 C CA . ALA A 1 112 ? -6.281 21.107 4.844 1.00 87.44 112 ALA A CA 1
ATOM 958 C C . ALA A 1 112 ? -6.015 22.413 4.080 1.00 87.44 112 ALA A C 1
ATOM 960 O O . ALA A 1 112 ? -5.945 22.439 2.859 1.00 87.44 112 ALA A O 1
ATOM 961 N N . ARG A 1 113 ? -5.937 23.522 4.819 1.00 79.69 113 ARG A N 1
ATOM 962 C CA . ARG A 1 113 ? -5.587 24.853 4.286 1.00 79.69 113 ARG A CA 1
ATOM 963 C C . ARG A 1 113 ? -4.332 25.430 4.948 1.00 79.69 113 ARG A C 1
ATOM 965 O O . ARG A 1 113 ? -3.977 26.571 4.696 1.00 79.69 113 ARG A O 1
ATOM 972 N N . GLN A 1 114 ? -3.749 24.682 5.883 1.00 81.88 114 GLN A N 1
ATOM 973 C CA . GLN A 1 114 ? -2.579 25.064 6.668 1.00 81.88 114 GLN A CA 1
ATOM 974 C C . GLN A 1 114 ? -1.498 24.021 6.409 1.00 81.88 114 GLN A C 1
ATOM 976 O O . GLN A 1 114 ? -1.750 22.840 6.647 1.00 81.88 114 GLN A O 1
ATOM 981 N N . GLU A 1 115 ? -0.327 24.476 5.976 1.00 77.88 115 GLU A N 1
ATOM 982 C CA . GLU A 1 115 ? 0.776 23.639 5.492 1.00 77.88 115 GLU A CA 1
ATOM 983 C C . GLU A 1 115 ? 1.232 22.593 6.524 1.00 77.88 115 GLU A C 1
ATOM 985 O O . GLU A 1 115 ? 1.314 21.406 6.218 1.00 77.88 115 GLU A O 1
ATOM 990 N N . GLU A 1 116 ? 1.406 22.983 7.792 1.00 77.06 116 GLU A N 1
ATOM 991 C CA . GLU A 1 116 ? 1.805 22.047 8.859 1.00 77.06 116 GLU A CA 1
ATOM 992 C C . GLU A 1 116 ? 0.791 20.909 9.068 1.00 77.06 116 GLU A C 1
ATOM 994 O O . GLU A 1 116 ? 1.162 19.754 9.283 1.00 77.06 116 GLU A O 1
ATOM 999 N N . LYS A 1 117 ? -0.510 21.218 8.989 1.00 82.94 117 LYS A N 1
ATOM 1000 C CA . LYS A 1 117 ? -1.577 20.213 9.137 1.00 82.94 117 LYS A CA 1
ATOM 1001 C C . LYS A 1 117 ? -1.692 19.334 7.908 1.00 82.94 117 LYS A C 1
ATOM 1003 O O . LYS A 1 117 ? -1.989 18.151 8.036 1.00 82.94 117 LYS A O 1
ATOM 1008 N N . GLU A 1 118 ? -1.497 19.925 6.738 1.00 86.19 118 GLU A N 1
ATOM 1009 C CA . GLU A 1 118 ? -1.484 19.217 5.470 1.00 86.19 118 GLU A CA 1
ATOM 1010 C C . GLU A 1 118 ? -0.388 18.152 5.468 1.00 86.19 118 GLU A C 1
ATOM 1012 O O . GLU A 1 118 ? -0.703 16.973 5.306 1.00 86.19 118 GLU A O 1
ATOM 1017 N N . LYS A 1 119 ? 0.854 18.542 5.788 1.00 84.88 119 LYS A N 1
ATOM 1018 C CA . LYS A 1 119 ? 1.986 17.619 5.903 1.00 84.88 119 LYS A CA 1
ATOM 1019 C C . LYS A 1 119 ? 1.724 16.517 6.929 1.00 84.88 119 LYS A C 1
ATOM 1021 O O . LYS A 1 119 ? 1.891 15.345 6.616 1.00 84.88 119 LYS A O 1
ATOM 1026 N N . PHE A 1 120 ? 1.244 16.866 8.125 1.00 88.06 120 PHE A N 1
ATOM 1027 C CA . PHE A 1 120 ? 0.919 15.872 9.155 1.00 88.06 120 PHE A CA 1
ATOM 1028 C C . PHE A 1 120 ? -0.103 14.828 8.671 1.00 88.06 120 PHE A C 1
ATOM 1030 O O . PHE A 1 120 ? 0.092 13.629 8.865 1.00 88.06 120 PHE A O 1
ATOM 1037 N N . TYR A 1 121 ? -1.198 15.264 8.038 1.00 89.19 121 TYR A N 1
ATOM 1038 C CA . TYR A 1 121 ? -2.210 14.340 7.524 1.00 89.19 121 TYR A CA 1
ATOM 1039 C C . TYR A 1 121 ? -1.691 13.497 6.362 1.00 89.19 121 TYR A C 1
ATOM 1041 O O . TYR A 1 121 ? -2.066 12.333 6.249 1.00 89.19 121 TYR A O 1
ATOM 1049 N N . PHE A 1 122 ? -0.835 14.063 5.518 1.00 87.94 122 PHE A N 1
ATOM 1050 C CA . PHE A 1 122 ? -0.227 13.345 4.410 1.00 87.94 122 PHE A CA 1
ATOM 1051 C C . PHE A 1 122 ? 0.728 12.249 4.896 1.00 87.94 122 PHE A C 1
ATOM 1053 O O . PHE A 1 122 ? 0.565 11.087 4.522 1.00 87.94 122 PHE A O 1
ATOM 1060 N N . ASP A 1 123 ? 1.633 12.592 5.817 1.00 86.25 123 ASP A N 1
ATOM 1061 C CA . ASP A 1 123 ? 2.582 11.659 6.429 1.00 86.25 123 ASP A CA 1
ATOM 1062 C C . ASP A 1 123 ? 1.836 10.507 7.123 1.00 86.25 123 ASP A C 1
ATOM 1064 O O . ASP A 1 123 ? 2.162 9.337 6.922 1.00 86.25 123 ASP A O 1
ATOM 1068 N N . LYS A 1 124 ? 0.762 10.812 7.870 1.00 87.19 124 LYS A N 1
ATOM 1069 C CA . LYS A 1 124 ? -0.091 9.785 8.486 1.00 87.19 124 LYS A CA 1
ATOM 1070 C C . LYS A 1 124 ? -0.822 8.927 7.453 1.00 87.19 124 LYS A C 1
ATOM 1072 O O . LYS A 1 124 ? -0.926 7.719 7.637 1.00 87.19 124 LYS A O 1
ATOM 1077 N N . ALA A 1 125 ? -1.317 9.494 6.357 1.00 89.56 125 ALA A N 1
ATOM 1078 C CA . ALA A 1 125 ? -1.954 8.694 5.313 1.00 89.56 125 ALA A CA 1
ATOM 1079 C C . ALA A 1 125 ? -0.973 7.679 4.694 1.00 89.56 125 ALA A C 1
ATOM 1081 O O . ALA A 1 125 ? -1.350 6.527 4.478 1.00 89.56 125 ALA A O 1
ATOM 1082 N N . ILE A 1 126 ? 0.285 8.077 4.477 1.00 85.44 126 ILE A N 1
ATOM 1083 C CA . ILE A 1 126 ? 1.363 7.193 4.004 1.00 85.44 126 ILE A CA 1
ATOM 1084 C C . ILE A 1 126 ? 1.738 6.147 5.064 1.00 85.44 126 ILE A C 1
ATOM 1086 O O . ILE A 1 126 ? 1.889 4.974 4.724 1.00 85.44 126 ILE A O 1
ATOM 1090 N N . GLU A 1 127 ? 1.851 6.539 6.340 1.00 84.25 127 GLU A N 1
ATOM 1091 C CA . GLU A 1 127 ? 2.141 5.636 7.470 1.00 84.25 127 GLU A CA 1
ATOM 1092 C C . GLU A 1 127 ? 1.163 4.455 7.491 1.00 84.25 127 GLU A C 1
ATOM 1094 O O . GLU A 1 127 ? 1.590 3.301 7.484 1.00 84.25 127 GLU A O 1
ATOM 1099 N N . TYR A 1 128 ? -0.137 4.750 7.394 1.00 85.88 128 TYR A N 1
ATOM 1100 C CA . TYR A 1 128 ? -1.223 3.764 7.346 1.00 85.88 128 TYR A CA 1
ATOM 1101 C C . TYR A 1 128 ? -1.417 3.118 5.965 1.00 85.88 128 TYR A C 1
ATOM 1103 O O . TYR A 1 128 ? -2.397 2.410 5.731 1.00 85.88 128 TYR A O 1
ATOM 1111 N N . GLY A 1 129 ? -0.476 3.342 5.048 1.00 79.50 129 GLY A N 1
ATOM 1112 C CA . GLY A 1 129 ? -0.402 2.665 3.768 1.00 79.50 129 GLY A CA 1
ATOM 1113 C C . GLY A 1 129 ? -1.483 3.075 2.778 1.00 79.50 129 GLY A C 1
ATOM 1114 O O . GLY A 1 129 ? -1.800 2.261 1.928 1.00 79.50 129 GLY A O 1
ATOM 1115 N N . CYS A 1 130 ? -2.075 4.271 2.850 1.00 87.75 130 CYS A N 1
ATOM 1116 C CA . CYS A 1 130 ? -3.078 4.723 1.876 1.00 87.75 130 CYS A CA 1
ATOM 1117 C C . CYS A 1 130 ? -2.478 4.797 0.464 1.00 87.75 130 CYS A C 1
ATOM 1119 O O . CYS A 1 130 ? -1.520 5.538 0.232 1.00 87.75 130 CYS A O 1
ATOM 1121 N N . PHE A 1 131 ? -3.062 4.049 -0.479 1.00 88.00 131 PHE A N 1
ATOM 1122 C CA . PHE A 1 131 ? -2.567 3.956 -1.853 1.00 88.00 131 PHE A CA 1
ATOM 1123 C C . PHE A 1 131 ? -2.451 5.330 -2.515 1.00 88.00 131 PHE A C 1
ATOM 1125 O O . PHE A 1 131 ? -1.410 5.671 -3.069 1.00 88.00 131 PHE A O 1
ATOM 1132 N N . GLU A 1 132 ? -3.503 6.143 -2.427 1.00 86.44 132 GLU A N 1
ATOM 1133 C CA . GLU A 1 132 ? -3.561 7.442 -3.087 1.00 86.44 132 GLU A CA 1
ATOM 1134 C C . GLU A 1 132 ? -2.587 8.449 -2.472 1.00 86.44 132 GLU A C 1
ATOM 1136 O O . GLU A 1 132 ? -2.035 9.277 -3.190 1.00 86.44 132 GLU A O 1
ATOM 1141 N N . ALA A 1 133 ? -2.340 8.371 -1.161 1.00 87.19 133 ALA A N 1
ATOM 1142 C CA . ALA A 1 133 ? -1.345 9.216 -0.509 1.00 87.19 133 ALA A CA 1
ATOM 1143 C C . ALA A 1 133 ? 0.070 8.875 -0.987 1.00 87.19 133 ALA A C 1
ATOM 1145 O O . ALA A 1 133 ? 0.838 9.770 -1.343 1.00 87.19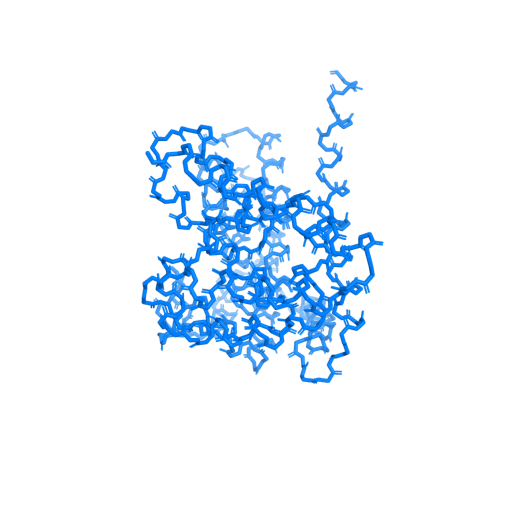 133 ALA A O 1
ATOM 1146 N N . ILE A 1 134 ? 0.390 7.579 -1.061 1.00 84.62 134 ILE A N 1
ATOM 1147 C CA . ILE A 1 134 ? 1.676 7.120 -1.588 1.00 84.62 134 ILE A CA 1
ATOM 1148 C C . ILE A 1 134 ? 1.809 7.544 -3.054 1.00 84.62 134 ILE A C 1
ATOM 1150 O O . ILE A 1 134 ? 2.814 8.149 -3.408 1.00 84.62 134 ILE A O 1
ATOM 1154 N N . LEU A 1 135 ? 0.784 7.336 -3.886 1.00 83.75 135 LEU A N 1
ATOM 1155 C CA . LEU A 1 135 ? 0.795 7.758 -5.290 1.00 83.75 135 LEU A CA 1
ATOM 1156 C C . LEU A 1 135 ? 1.036 9.269 -5.444 1.00 83.75 135 LEU A C 1
ATOM 1158 O O . LEU A 1 135 ? 1.890 9.673 -6.228 1.00 83.75 135 LEU A O 1
ATOM 1162 N N . THR A 1 136 ? 0.347 10.110 -4.665 1.00 85.38 136 THR A N 1
ATOM 1163 C CA . THR A 1 136 ? 0.573 11.565 -4.670 1.00 85.38 136 THR A CA 1
ATOM 1164 C C . THR A 1 136 ? 2.017 11.917 -4.309 1.00 85.38 136 THR A C 1
ATOM 1166 O O . THR A 1 136 ? 2.613 12.778 -4.954 1.00 85.38 136 THR A O 1
ATOM 1169 N N . SER A 1 137 ? 2.605 11.241 -3.315 1.00 83.50 137 SER A N 1
ATOM 1170 C CA . SER A 1 137 ? 3.997 11.483 -2.913 1.00 83.50 137 SER A CA 1
ATOM 1171 C C . SER A 1 137 ? 4.952 11.142 -4.048 1.00 83.50 137 SER A C 1
ATOM 1173 O O . SER A 1 137 ? 5.922 11.853 -4.275 1.00 83.50 137 SER A O 1
ATOM 1175 N N . GLN A 1 138 ? 4.665 10.062 -4.769 1.00 81.62 138 GLN A N 1
ATOM 1176 C CA . GLN A 1 138 ? 5.502 9.581 -5.860 1.00 81.62 138 GLN A CA 1
ATOM 1177 C C . GLN A 1 138 ? 5.419 10.474 -7.091 1.00 81.62 138 GLN A C 1
ATOM 1179 O O . GLN A 1 138 ? 6.446 10.777 -7.690 1.00 81.62 138 GLN A O 1
ATOM 1184 N N . ASN A 1 139 ? 4.229 10.970 -7.424 1.00 82.50 139 ASN A N 1
ATOM 1185 C CA . ASN A 1 139 ? 4.076 11.953 -8.492 1.00 82.50 139 ASN A CA 1
ATOM 1186 C C . ASN A 1 139 ? 4.827 13.251 -8.164 1.00 82.50 139 ASN A C 1
ATOM 1188 O O . ASN A 1 139 ? 5.515 13.785 -9.026 1.00 82.50 139 ASN A O 1
ATOM 1192 N N . SER A 1 140 ? 4.781 13.708 -6.907 1.00 83.19 140 SER A N 1
ATOM 1193 C CA . SER A 1 140 ? 5.570 14.866 -6.466 1.00 83.19 140 SER A CA 1
ATOM 1194 C C . SER A 1 140 ? 7.079 14.626 -6.591 1.00 83.19 140 SER A C 1
ATOM 1196 O O . SER A 1 140 ? 7.802 15.517 -7.035 1.00 83.19 140 SER A O 1
ATOM 1198 N N . ASP A 1 141 ? 7.560 13.437 -6.217 1.00 82.75 141 ASP A N 1
ATOM 1199 C CA . ASP A 1 141 ? 8.979 13.079 -6.311 1.00 82.75 141 ASP A CA 1
ATOM 1200 C C . ASP A 1 141 ? 9.450 13.002 -7.774 1.00 82.75 141 ASP A C 1
ATOM 1202 O O . ASP A 1 141 ? 10.529 13.492 -8.103 1.00 82.75 141 ASP A O 1
ATOM 1206 N N . LEU A 1 142 ? 8.635 12.432 -8.669 1.00 81.62 142 LEU A N 1
ATOM 1207 C CA . LEU A 1 142 ? 8.911 12.385 -10.109 1.00 81.62 142 LEU A CA 1
ATOM 1208 C C . LEU A 1 142 ? 8.891 13.783 -10.744 1.00 81.62 142 LEU A C 1
ATOM 1210 O O . LEU A 1 142 ? 9.755 14.101 -11.563 1.00 81.62 142 LEU A O 1
ATOM 1214 N N . ASP A 1 143 ? 7.951 14.639 -10.343 1.00 83.06 143 ASP A N 1
ATOM 1215 C CA . ASP A 1 143 ? 7.899 16.034 -10.782 1.00 83.06 143 ASP A CA 1
ATOM 1216 C C . ASP A 1 143 ? 9.139 16.808 -10.322 1.00 83.06 143 ASP A C 1
ATOM 1218 O O . ASP A 1 143 ? 9.707 17.586 -11.091 1.00 83.06 143 ASP A O 1
ATOM 1222 N N . GLU A 1 144 ? 9.587 16.604 -9.083 1.00 83.00 144 GLU A N 1
ATOM 1223 C CA . GLU A 1 144 ? 10.835 17.174 -8.574 1.00 83.00 144 GLU A CA 1
ATOM 1224 C C . GLU A 1 144 ? 12.050 16.656 -9.360 1.00 83.00 144 GLU A C 1
ATOM 1226 O O . GLU A 1 144 ? 12.917 17.444 -9.749 1.00 83.00 144 GLU A O 1
ATOM 1231 N N . LEU A 1 145 ? 12.095 15.353 -9.646 1.00 80.88 145 LEU A N 1
ATOM 1232 C CA . LEU A 1 145 ? 13.147 14.724 -10.440 1.00 80.88 145 LEU A CA 1
ATOM 1233 C C . LEU A 1 145 ? 13.237 15.350 -11.841 1.00 80.88 145 LEU A C 1
ATOM 1235 O O . LEU A 1 145 ? 14.322 15.729 -12.277 1.00 80.88 145 LEU A O 1
ATOM 1239 N N . SER A 1 146 ? 12.095 15.549 -12.507 1.00 76.50 146 SER A N 1
ATOM 1240 C CA . SER A 1 146 ? 12.019 16.159 -13.844 1.00 76.50 146 SER A CA 1
ATOM 1241 C C . SER A 1 146 ? 12.553 17.600 -13.900 1.00 76.50 146 SER A C 1
ATOM 1243 O O . SER A 1 146 ? 13.002 18.058 -14.949 1.00 76.50 146 SER A O 1
ATOM 1245 N N . LYS A 1 147 ? 12.540 18.311 -12.764 1.00 77.06 147 LYS A N 1
ATOM 1246 C CA . LYS A 1 147 ? 13.030 19.693 -12.623 1.00 77.06 147 LYS A CA 1
ATOM 1247 C C . LYS A 1 147 ? 14.503 19.761 -12.202 1.00 77.06 147 LYS A C 1
ATOM 1249 O O . LYS A 1 147 ? 15.129 20.813 -12.337 1.00 77.06 147 LYS A O 1
ATOM 1254 N N . ASN A 1 148 ? 15.063 18.668 -11.681 1.00 66.38 148 ASN A N 1
ATOM 1255 C CA . ASN A 1 148 ? 16.416 18.605 -11.135 1.00 66.38 148 ASN A CA 1
ATOM 1256 C C . ASN A 1 148 ? 17.409 17.990 -12.136 1.00 66.38 148 ASN A C 1
ATOM 1258 O O . ASN A 1 148 ? 17.458 16.780 -12.344 1.00 66.38 148 ASN A O 1
ATOM 1262 N N . LEU A 1 149 ? 18.285 18.838 -12.687 1.00 59.56 149 LEU A N 1
ATOM 1263 C CA . LEU A 1 149 ? 19.310 18.459 -13.673 1.00 59.56 149 LEU A CA 1
ATOM 1264 C C . LEU A 1 149 ? 20.636 17.950 -13.061 1.00 59.56 149 LEU A C 1
ATOM 1266 O O . LEU A 1 149 ? 21.616 17.763 -13.776 1.00 59.56 149 LEU A O 1
ATOM 1270 N N . LYS A 1 150 ? 20.719 17.772 -11.734 1.00 66.62 150 LYS A N 1
ATOM 1271 C CA . LYS A 1 150 ? 21.951 17.324 -11.055 1.00 66.62 150 LYS A CA 1
ATOM 1272 C C . LYS A 1 150 ? 21.856 15.852 -10.656 1.00 66.62 150 LYS A C 1
ATOM 1274 O O . LYS A 1 150 ? 21.021 15.504 -9.825 1.00 66.62 150 LYS A O 1
ATOM 1279 N N . ILE A 1 151 ? 22.778 15.039 -11.176 1.00 64.50 151 ILE A N 1
ATOM 1280 C CA . ILE A 1 151 ? 22.822 13.575 -11.012 1.00 64.50 151 ILE A CA 1
ATOM 1281 C C . ILE A 1 151 ? 22.783 13.145 -9.534 1.00 64.50 151 ILE A C 1
ATOM 1283 O O . ILE A 1 151 ? 21.953 12.320 -9.177 1.00 64.50 151 ILE A O 1
ATOM 1287 N N . GLU A 1 152 ? 23.601 13.731 -8.652 1.00 68.00 152 GLU A N 1
ATOM 1288 C CA . GLU A 1 152 ? 23.687 13.310 -7.236 1.00 68.00 152 GLU A CA 1
ATOM 1289 C C . GLU A 1 152 ? 22.372 13.487 -6.461 1.00 68.00 152 GLU A C 1
ATOM 1291 O O . GLU A 1 152 ? 21.949 12.590 -5.736 1.00 68.00 152 GLU A O 1
ATOM 1296 N N . ARG A 1 153 ? 21.677 14.619 -6.649 1.00 67.06 153 ARG A N 1
ATOM 1297 C CA . ARG A 1 153 ? 20.345 14.828 -6.050 1.00 67.06 153 ARG A CA 1
ATOM 1298 C C . ARG A 1 153 ? 19.290 13.930 -6.698 1.00 67.06 153 ARG A C 1
ATOM 1300 O O . ARG A 1 153 ? 18.366 13.502 -6.013 1.00 67.06 153 ARG A O 1
ATOM 1307 N N . GLY A 1 154 ? 19.448 13.628 -7.987 1.00 71.25 154 GLY A N 1
ATOM 1308 C CA . GLY A 1 154 ? 18.625 12.660 -8.707 1.00 71.25 154 GLY A CA 1
ATOM 1309 C C . GLY A 1 154 ? 18.728 11.255 -8.113 1.00 71.25 154 GLY A C 1
ATOM 1310 O O . GLY A 1 154 ? 17.702 10.628 -7.892 1.00 71.25 154 GLY A O 1
ATOM 1311 N N . VAL A 1 155 ? 19.931 10.787 -7.761 1.00 73.88 155 VAL A N 1
ATOM 1312 C CA . VAL A 1 155 ? 20.138 9.447 -7.176 1.00 73.88 155 VAL A CA 1
ATOM 1313 C C . VAL A 1 155 ? 19.384 9.281 -5.855 1.00 73.88 155 VAL A C 1
ATOM 1315 O O . VAL A 1 155 ? 18.614 8.334 -5.722 1.00 73.88 155 VAL A O 1
ATOM 1318 N N . THR A 1 156 ? 19.513 10.219 -4.911 1.00 77.31 156 THR A N 1
ATOM 1319 C CA . THR A 1 156 ? 18.796 10.136 -3.622 1.00 77.31 156 THR A CA 1
ATOM 1320 C C . THR A 1 156 ? 17.273 10.170 -3.798 1.00 77.31 156 THR A C 1
ATOM 1322 O O . THR A 1 156 ? 16.543 9.478 -3.086 1.00 77.31 156 THR A O 1
ATOM 1325 N N . LEU A 1 157 ? 16.772 10.962 -4.754 1.00 79.50 157 LEU A N 1
ATOM 1326 C CA . LEU A 1 157 ? 15.345 10.984 -5.090 1.00 79.50 157 LEU A CA 1
ATOM 1327 C C . LEU A 1 157 ? 14.895 9.651 -5.698 1.00 79.50 157 LEU A C 1
ATOM 1329 O O . LEU A 1 157 ? 13.855 9.128 -5.304 1.00 79.50 157 LEU A O 1
ATOM 1333 N N . VAL A 1 158 ? 15.689 9.064 -6.597 1.00 83.75 158 VAL A N 1
ATOM 1334 C CA . VAL A 1 158 ? 15.405 7.755 -7.201 1.00 83.75 158 VAL A CA 1
ATOM 1335 C C . VAL A 1 158 ? 15.386 6.643 -6.156 1.00 83.75 158 VAL A C 1
ATOM 1337 O O . VAL A 1 158 ? 14.476 5.820 -6.183 1.00 83.75 158 VAL A O 1
ATOM 1340 N N . GLU A 1 159 ? 16.322 6.629 -5.209 1.00 82.06 159 GLU A N 1
ATOM 1341 C CA . GLU A 1 159 ? 16.324 5.658 -4.107 1.00 82.06 159 GLU A CA 1
ATOM 1342 C C . GLU A 1 159 ? 15.042 5.755 -3.274 1.00 82.06 159 GLU A C 1
ATOM 1344 O O . GLU A 1 159 ? 14.372 4.746 -3.048 1.00 82.06 159 GLU A O 1
ATOM 1349 N N . ARG A 1 160 ? 14.639 6.976 -2.893 1.00 80.12 160 ARG A N 1
ATOM 1350 C CA . ARG A 1 160 ? 13.382 7.211 -2.166 1.00 80.12 160 ARG A CA 1
ATOM 1351 C C . ARG A 1 160 ? 12.169 6.717 -2.956 1.00 80.12 160 ARG A C 1
ATOM 1353 O O . ARG A 1 160 ? 11.312 6.031 -2.395 1.00 80.12 160 ARG A O 1
ATOM 1360 N N . ILE A 1 161 ? 12.114 7.043 -4.248 1.00 84.25 161 ILE A N 1
ATOM 1361 C CA . ILE A 1 161 ? 11.051 6.615 -5.163 1.00 84.25 161 ILE A CA 1
ATOM 1362 C C . ILE A 1 161 ? 10.973 5.082 -5.208 1.00 84.25 161 ILE A C 1
ATOM 1364 O O . ILE A 1 161 ? 9.921 4.495 -4.958 1.00 84.25 161 ILE A O 1
ATOM 1368 N N . VAL A 1 162 ? 12.096 4.411 -5.467 1.00 85.94 162 VAL A N 1
ATOM 1369 C CA . VAL A 1 162 ? 12.169 2.949 -5.588 1.00 85.94 162 VAL A CA 1
ATOM 1370 C C . VAL A 1 162 ? 11.765 2.259 -4.284 1.00 85.94 162 VAL A C 1
ATOM 1372 O O . VAL A 1 162 ? 10.999 1.292 -4.322 1.00 85.94 162 VAL A O 1
ATOM 1375 N N . THR A 1 163 ? 12.205 2.761 -3.127 1.00 82.62 163 THR A N 1
ATOM 1376 C CA . THR A 1 163 ? 11.814 2.225 -1.813 1.00 82.62 163 THR A CA 1
ATOM 1377 C C . THR A 1 163 ? 10.308 2.349 -1.579 1.00 82.62 163 THR A C 1
ATOM 1379 O O . THR A 1 163 ? 9.650 1.364 -1.224 1.00 82.62 163 THR A O 1
ATOM 1382 N N . ASN A 1 164 ? 9.730 3.525 -1.829 1.00 81.19 164 ASN A N 1
ATOM 1383 C CA . ASN A 1 164 ? 8.297 3.758 -1.644 1.00 81.19 164 ASN A CA 1
ATOM 1384 C C . ASN A 1 164 ? 7.449 2.908 -2.596 1.00 81.19 164 ASN A C 1
ATOM 1386 O O . ASN A 1 164 ? 6.456 2.310 -2.173 1.00 81.19 164 ASN A O 1
ATOM 1390 N N . MET A 1 165 ? 7.867 2.788 -3.857 1.00 86.44 165 MET A N 1
ATOM 1391 C CA . MET A 1 165 ? 7.176 1.961 -4.845 1.00 86.44 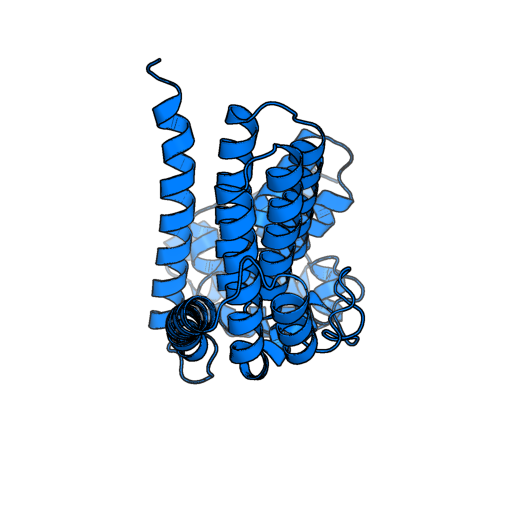165 MET A CA 1
ATOM 1392 C C . MET A 1 165 ? 7.296 0.468 -4.557 1.00 86.44 165 MET A C 1
ATOM 1394 O O . MET A 1 165 ? 6.323 -0.263 -4.736 1.00 86.44 165 MET A O 1
ATOM 1398 N N . THR A 1 166 ? 8.434 0.015 -4.030 1.00 87.50 166 THR A N 1
ATOM 1399 C CA . THR A 1 166 ? 8.602 -1.369 -3.569 1.00 87.50 166 THR A CA 1
ATOM 1400 C C . THR A 1 166 ? 7.629 -1.680 -2.435 1.00 87.50 166 THR A C 1
ATOM 1402 O O . THR A 1 166 ? 6.930 -2.694 -2.479 1.00 87.50 166 THR A O 1
ATOM 1405 N N . ARG A 1 167 ? 7.523 -0.785 -1.442 1.00 83.12 167 ARG A N 1
ATOM 1406 C CA . ARG A 1 167 ? 6.553 -0.921 -0.345 1.00 83.12 167 ARG A CA 1
ATOM 1407 C C . ARG A 1 167 ? 5.120 -0.950 -0.877 1.00 83.12 167 ARG A C 1
ATOM 1409 O O . ARG A 1 167 ? 4.342 -1.817 -0.482 1.00 83.12 167 ARG A O 1
ATOM 1416 N N . LEU A 1 168 ? 4.773 -0.041 -1.790 1.00 86.25 168 LEU A N 1
ATOM 1417 C CA . LEU A 1 168 ? 3.444 0.007 -2.398 1.00 86.25 168 LEU A CA 1
ATOM 1418 C C . LEU A 1 168 ? 3.119 -1.289 -3.149 1.00 86.25 168 LEU A C 1
ATOM 1420 O O . LEU A 1 168 ? 2.047 -1.851 -2.952 1.00 86.25 168 LEU A O 1
ATOM 1424 N N . ALA A 1 169 ? 4.043 -1.786 -3.971 1.00 91.06 169 ALA A N 1
ATOM 1425 C CA . ALA A 1 169 ? 3.894 -3.023 -4.734 1.00 91.06 169 ALA A CA 1
ATOM 1426 C C . ALA A 1 169 ? 3.675 -4.244 -3.830 1.00 91.06 169 ALA A C 1
ATOM 1428 O O . ALA A 1 169 ? 2.776 -5.052 -4.066 1.00 91.06 169 ALA A O 1
ATOM 1429 N N . ASN A 1 170 ? 4.441 -4.325 -2.746 1.00 89.12 170 ASN A N 1
ATOM 1430 C CA . ASN A 1 170 ? 4.342 -5.383 -1.747 1.00 89.12 170 ASN A CA 1
ATOM 1431 C C . ASN A 1 170 ? 3.014 -5.373 -0.980 1.00 89.12 170 ASN A C 1
ATOM 1433 O O . ASN A 1 170 ? 2.478 -6.435 -0.668 1.00 89.12 170 ASN A O 1
ATOM 1437 N N . LEU A 1 171 ? 2.465 -4.189 -0.704 1.00 88.06 171 LEU A N 1
ATOM 1438 C CA . LEU A 1 171 ? 1.189 -4.049 -0.006 1.00 88.06 171 LEU A CA 1
ATOM 1439 C C . LEU A 1 171 ? -0.011 -4.223 -0.942 1.00 88.06 171 LEU A C 1
ATOM 1441 O O . LEU A 1 171 ? -0.963 -4.899 -0.578 1.00 88.06 171 LEU A O 1
ATOM 1445 N N . TYR A 1 172 ? 0.046 -3.667 -2.152 1.00 91.00 172 TYR A N 1
ATOM 1446 C CA . TYR A 1 172 ? -1.100 -3.545 -3.058 1.00 91.00 172 TYR A CA 1
ATOM 1447 C C . TYR A 1 172 ? -1.059 -4.483 -4.265 1.00 91.00 172 TYR A C 1
ATOM 1449 O O . TYR A 1 172 ? -1.842 -4.300 -5.195 1.00 91.00 172 TYR A O 1
ATOM 1457 N N . ALA A 1 173 ? -0.177 -5.484 -4.272 1.00 92.94 173 ALA A N 1
ATOM 1458 C CA . ALA A 1 173 ? -0.087 -6.501 -5.319 1.00 92.94 173 ALA A CA 1
ATOM 1459 C C . ALA A 1 173 ? -0.169 -5.890 -6.733 1.00 92.94 173 ALA A C 1
ATOM 1461 O O . ALA A 1 173 ? 0.579 -4.971 -7.059 1.00 92.94 173 ALA A O 1
ATOM 1462 N N . THR A 1 174 ? -1.085 -6.376 -7.579 1.00 92.75 174 THR A N 1
ATOM 1463 C CA . THR A 1 174 ? -1.197 -5.965 -8.987 1.00 92.75 174 THR A CA 1
ATOM 1464 C C . THR A 1 174 ? -1.247 -4.439 -9.175 1.00 92.75 174 THR A C 1
ATOM 1466 O O . THR A 1 174 ? -0.385 -3.939 -9.896 1.00 92.75 174 THR A O 1
ATOM 1469 N N . PRO A 1 175 ? -2.159 -3.669 -8.537 1.00 90.62 175 PRO A N 1
ATOM 1470 C CA . PRO A 1 175 ? -2.124 -2.206 -8.593 1.00 90.62 175 PRO A CA 1
ATOM 1471 C C . PRO A 1 175 ? -0.762 -1.591 -8.262 1.00 90.62 175 PRO A C 1
ATOM 1473 O O . PRO A 1 175 ? -0.268 -0.761 -9.022 1.00 90.62 175 PRO A O 1
ATOM 1476 N N . GLY A 1 176 ? -0.135 -2.014 -7.163 1.00 91.62 176 GLY A N 1
ATOM 1477 C CA . GLY A 1 176 ? 1.149 -1.459 -6.739 1.00 91.62 176 GLY A CA 1
ATOM 1478 C C . GLY A 1 176 ? 2.291 -1.795 -7.708 1.00 91.62 176 GLY A C 1
ATOM 1479 O O . GLY A 1 176 ? 3.070 -0.911 -8.053 1.00 91.62 176 GLY A O 1
ATOM 1480 N N . PHE A 1 177 ? 2.353 -3.030 -8.220 1.00 93.38 177 PHE A N 1
ATOM 1481 C CA . PHE A 1 177 ? 3.352 -3.441 -9.217 1.00 93.38 177 PHE A CA 1
ATOM 1482 C C . PHE A 1 177 ? 3.162 -2.751 -10.574 1.00 93.38 177 PHE A C 1
ATOM 1484 O O . PHE A 1 177 ? 4.149 -2.448 -11.238 1.00 93.38 177 PHE A O 1
ATOM 1491 N N . ILE A 1 178 ? 1.924 -2.459 -10.989 1.00 91.25 178 ILE A N 1
ATOM 1492 C CA . ILE A 1 178 ? 1.671 -1.669 -12.206 1.00 91.25 178 ILE A CA 1
ATOM 1493 C C . ILE A 1 178 ? 2.182 -0.242 -12.027 1.00 91.25 178 ILE A C 1
ATOM 1495 O O . ILE A 1 178 ? 2.864 0.271 -12.912 1.00 91.25 178 ILE A O 1
ATOM 1499 N N . MET A 1 179 ? 1.888 0.390 -10.886 1.00 88.31 179 MET A N 1
ATOM 1500 C CA . MET A 1 179 ? 2.415 1.727 -10.613 1.00 88.31 179 MET A CA 1
ATOM 1501 C C . MET A 1 179 ? 3.943 1.708 -10.572 1.00 88.31 179 MET A C 1
ATOM 1503 O O . MET A 1 179 ? 4.574 2.583 -11.149 1.00 88.31 179 MET A O 1
ATOM 1507 N N . PHE A 1 180 ? 4.551 0.693 -9.951 1.00 91.50 180 PHE A N 1
ATOM 1508 C CA . PHE A 1 180 ? 6.008 0.604 -9.872 1.00 91.50 180 PHE A CA 1
ATOM 1509 C C . PHE A 1 180 ? 6.638 0.423 -11.254 1.00 91.50 180 PHE A C 1
ATOM 1511 O O . PHE A 1 180 ? 7.593 1.120 -11.587 1.00 91.50 180 PHE A O 1
ATOM 1518 N N . ALA A 1 181 ? 6.060 -0.436 -12.097 1.00 92.19 181 ALA A N 1
ATOM 1519 C CA . ALA A 1 181 ? 6.494 -0.559 -13.481 1.00 92.19 181 ALA A CA 1
ATOM 1520 C C . ALA A 1 181 ? 6.474 0.795 -14.200 1.00 92.19 181 ALA A C 1
ATOM 1522 O O . ALA A 1 181 ? 7.451 1.151 -14.852 1.00 92.19 181 ALA A O 1
ATOM 1523 N N . GLN A 1 182 ? 5.408 1.579 -14.034 1.00 88.00 182 GLN A N 1
ATOM 1524 C CA . GLN A 1 182 ? 5.359 2.904 -14.633 1.00 88.00 182 GLN A CA 1
ATOM 1525 C C . GLN A 1 182 ? 6.454 3.823 -14.099 1.00 88.00 182 GLN A C 1
ATOM 1527 O O . GLN A 1 182 ? 7.115 4.512 -14.873 1.00 88.00 182 GLN A O 1
ATOM 1532 N N . THR A 1 183 ? 6.628 3.876 -12.783 1.00 89.44 183 THR A N 1
ATOM 1533 C CA . THR A 1 183 ? 7.665 4.706 -12.180 1.00 89.44 183 THR A CA 1
ATOM 1534 C C . THR A 1 183 ? 9.025 4.343 -12.772 1.00 89.44 183 THR A C 1
ATOM 1536 O O . THR A 1 183 ? 9.746 5.233 -13.209 1.00 89.44 183 THR A O 1
ATOM 1539 N N . CYS A 1 184 ? 9.345 3.052 -12.888 1.00 91.50 184 CYS A N 1
ATOM 1540 C CA . CYS A 1 184 ? 10.567 2.590 -13.541 1.00 91.50 184 CYS A CA 1
ATOM 1541 C C . CYS A 1 184 ? 10.657 3.031 -15.010 1.00 91.50 184 CYS A C 1
ATOM 1543 O O . CYS A 1 184 ? 11.724 3.459 -15.438 1.00 91.50 184 CYS A O 1
ATOM 1545 N N . TRP A 1 185 ? 9.554 3.019 -15.757 1.00 90.56 185 TRP A N 1
ATOM 1546 C CA . TRP A 1 185 ? 9.527 3.510 -17.136 1.00 90.56 185 TRP A CA 1
ATOM 1547 C C . TRP A 1 185 ? 9.802 5.018 -17.230 1.00 90.56 185 TRP A C 1
ATOM 1549 O O . TRP A 1 185 ? 10.580 5.476 -18.067 1.00 90.56 185 TRP A O 1
ATOM 1559 N N . ASN A 1 186 ? 9.221 5.814 -16.330 1.00 89.25 186 ASN A N 1
ATOM 1560 C CA . ASN A 1 186 ? 9.513 7.245 -16.240 1.00 89.25 186 ASN A CA 1
ATOM 1561 C C . ASN A 1 186 ? 10.990 7.486 -15.885 1.00 89.25 186 ASN A C 1
ATOM 1563 O O . ASN A 1 186 ? 11.620 8.382 -16.448 1.00 89.25 186 ASN A O 1
ATOM 1567 N N . LEU A 1 187 ? 11.558 6.655 -15.005 1.00 89.62 187 LEU A N 1
ATOM 1568 C CA . LEU A 1 187 ? 12.979 6.695 -14.666 1.00 89.62 187 LEU A CA 1
ATOM 1569 C C . LEU A 1 187 ? 13.873 6.308 -15.850 1.00 89.62 187 LEU A C 1
ATOM 1571 O O . LEU A 1 187 ? 14.909 6.940 -16.029 1.00 89.62 187 LEU A O 1
ATOM 1575 N N . THR A 1 188 ? 13.477 5.351 -16.697 1.00 90.12 188 THR A N 1
ATOM 1576 C CA . THR A 1 188 ? 14.188 5.051 -17.954 1.00 90.12 188 THR A CA 1
ATOM 1577 C C . THR A 1 188 ? 14.345 6.308 -18.803 1.00 90.12 188 THR A C 1
ATOM 1579 O O . THR A 1 188 ? 15.463 6.637 -19.193 1.00 90.12 188 THR A O 1
ATOM 1582 N N . ASN A 1 189 ? 13.257 7.055 -19.012 1.00 88.06 189 ASN A N 1
ATOM 1583 C CA . ASN A 1 189 ? 13.291 8.301 -19.782 1.00 88.06 189 ASN A CA 1
ATOM 1584 C C . ASN A 1 189 ? 14.149 9.381 -19.109 1.00 88.06 189 ASN A C 1
ATOM 1586 O O . ASN A 1 189 ? 14.902 10.084 -19.779 1.00 88.06 189 ASN A O 1
ATOM 1590 N N . TYR A 1 190 ? 14.059 9.511 -17.783 1.00 86.88 190 TYR A N 1
ATOM 1591 C CA . TYR A 1 190 ? 14.898 10.442 -17.030 1.00 86.88 190 TYR A CA 1
ATOM 1592 C C . TYR A 1 190 ? 16.393 10.147 -17.214 1.00 86.88 190 TYR A C 1
ATOM 1594 O O . TYR A 1 190 ? 17.165 11.058 -17.501 1.00 86.88 190 TYR A O 1
ATOM 1602 N N . TRP A 1 191 ? 16.798 8.881 -17.087 1.00 87.56 191 TRP A N 1
ATOM 1603 C CA . TRP A 1 191 ? 18.196 8.481 -17.238 1.00 87.56 191 TRP A CA 1
ATOM 1604 C C . TRP A 1 191 ? 18.696 8.604 -18.674 1.00 87.56 191 TRP A C 1
ATOM 1606 O O . TRP A 1 191 ? 19.829 9.037 -18.871 1.00 87.56 191 TRP A O 1
ATOM 1616 N N . ALA A 1 192 ? 17.854 8.290 -19.660 1.00 87.88 192 ALA A N 1
ATOM 1617 C CA . ALA A 1 192 ? 18.177 8.489 -21.069 1.00 87.88 192 ALA A CA 1
ATOM 1618 C C . ALA A 1 192 ? 18.421 9.975 -21.386 1.00 87.88 192 ALA A C 1
ATOM 1620 O O . ALA A 1 192 ? 19.413 10.310 -22.020 1.00 87.88 192 ALA A O 1
ATOM 1621 N N . ASN A 1 193 ? 17.598 10.887 -20.852 1.00 87.12 193 ASN A N 1
ATOM 1622 C CA . ASN A 1 193 ? 17.804 12.338 -20.997 1.00 87.12 193 ASN A CA 1
ATOM 1623 C C . ASN A 1 193 ? 19.086 12.857 -20.317 1.00 87.12 193 ASN A C 1
ATOM 1625 O O . ASN A 1 193 ? 19.497 13.988 -20.569 1.00 87.12 193 ASN A O 1
ATOM 1629 N N . MET A 1 194 ? 19.688 12.060 -19.433 1.00 83.88 194 MET A N 1
ATOM 1630 C CA . MET A 1 194 ? 20.962 12.338 -18.764 1.00 83.88 194 MET A CA 1
ATOM 1631 C C . MET A 1 194 ? 22.139 11.598 -19.421 1.00 83.88 194 MET A C 1
ATOM 1633 O O . MET A 1 194 ? 23.213 11.532 -18.823 1.00 83.88 194 MET A O 1
ATOM 1637 N N . ASP A 1 195 ? 21.927 10.990 -20.593 1.00 87.19 195 ASP A N 1
ATOM 1638 C CA . ASP A 1 195 ? 22.891 10.143 -21.306 1.00 87.19 195 ASP A CA 1
ATOM 1639 C C . ASP A 1 195 ? 23.446 8.983 -20.445 1.00 87.19 195 ASP A C 1
ATOM 1641 O O . ASP A 1 195 ? 24.571 8.512 -20.629 1.00 87.19 195 ASP A O 1
ATOM 1645 N N . ASN A 1 196 ? 22.658 8.499 -19.474 1.00 86.94 196 ASN A N 1
ATOM 1646 C CA . ASN A 1 196 ? 23.022 7.387 -18.596 1.00 86.94 196 ASN A CA 1
ATOM 1647 C C . ASN A 1 196 ? 22.322 6.088 -19.023 1.00 86.94 196 ASN A C 1
ATOM 1649 O O . ASN A 1 196 ? 21.382 5.609 -18.381 1.00 86.94 196 ASN A O 1
ATOM 1653 N N . GLU A 1 197 ? 22.828 5.495 -20.103 1.00 88.38 197 GLU A N 1
ATOM 1654 C CA . GLU A 1 197 ? 22.297 4.269 -20.718 1.00 88.38 197 GLU A CA 1
ATOM 1655 C C . GLU A 1 197 ? 22.248 3.065 -19.762 1.00 88.38 197 GLU A C 1
ATOM 1657 O O . GLU A 1 197 ? 21.330 2.247 -19.823 1.00 88.38 197 GLU A O 1
ATOM 1662 N N . ILE A 1 198 ? 23.203 2.959 -18.829 1.00 89.38 198 ILE A N 1
ATOM 1663 C CA . ILE A 1 198 ? 23.246 1.855 -17.856 1.00 89.38 198 ILE A CA 1
ATOM 1664 C C . ILE A 1 198 ? 22.031 1.930 -16.923 1.00 89.38 198 ILE A C 1
ATOM 1666 O O . ILE A 1 198 ? 21.323 0.937 -16.735 1.00 89.38 198 ILE A O 1
ATOM 1670 N N . CYS A 1 199 ? 21.765 3.105 -16.347 1.00 88.19 199 CYS A N 1
ATOM 1671 C CA . CYS A 1 199 ? 20.620 3.302 -15.460 1.00 88.19 199 CYS A CA 1
ATOM 1672 C C . CYS A 1 199 ? 19.287 3.283 -16.223 1.00 88.19 199 CYS A C 1
ATOM 1674 O O . CYS A 1 199 ? 18.292 2.777 -15.690 1.00 88.19 199 CYS A O 1
ATOM 1676 N N . ALA A 1 200 ? 19.264 3.775 -17.466 1.00 90.00 200 ALA A N 1
ATOM 1677 C CA . ALA A 1 200 ? 18.092 3.712 -18.334 1.00 90.00 200 ALA A CA 1
ATOM 1678 C C . ALA A 1 200 ? 17.701 2.256 -18.637 1.00 90.00 200 ALA A C 1
ATOM 1680 O O . ALA A 1 200 ? 16.557 1.858 -18.386 1.00 90.00 200 ALA A O 1
ATOM 1681 N N . GLY A 1 201 ? 18.670 1.438 -19.065 1.00 90.25 201 GLY A N 1
ATOM 1682 C CA . GLY A 1 201 ? 18.493 0.009 -19.312 1.00 90.25 201 GLY A CA 1
ATOM 1683 C C . GLY A 1 201 ? 18.053 -0.752 -18.061 1.00 90.25 201 GLY A C 1
ATOM 1684 O O . GLY A 1 201 ? 17.071 -1.490 -18.109 1.00 90.25 201 GLY A O 1
ATOM 1685 N N . ALA A 1 202 ? 18.692 -0.513 -16.910 1.00 90.44 202 ALA A N 1
ATOM 1686 C CA . ALA A 1 202 ? 18.302 -1.142 -15.645 1.00 90.44 202 ALA A CA 1
ATOM 1687 C C . ALA A 1 202 ? 16.862 -0.789 -15.224 1.00 90.44 202 ALA A C 1
ATOM 1689 O O . ALA A 1 202 ? 16.103 -1.658 -14.790 1.00 90.44 202 ALA A O 1
ATOM 1690 N N . SER A 1 203 ? 16.455 0.471 -15.395 1.00 92.00 203 SER A N 1
ATOM 1691 C CA . SER A 1 203 ? 15.081 0.915 -15.114 1.00 92.00 203 SER A CA 1
ATOM 1692 C C . SER A 1 203 ? 14.074 0.285 -16.089 1.00 92.00 203 SER A C 1
ATOM 1694 O O . SER A 1 203 ? 12.963 -0.086 -15.699 1.00 92.00 203 SER A O 1
ATOM 1696 N N . CYS A 1 204 ? 14.484 0.055 -17.339 1.00 93.19 204 CYS A N 1
ATOM 1697 C CA . CYS A 1 204 ? 13.664 -0.620 -18.341 1.00 93.19 204 CYS A CA 1
ATOM 1698 C C . CYS A 1 204 ? 13.477 -2.108 -17.984 1.00 93.19 204 CYS A C 1
ATOM 1700 O O . CYS A 1 204 ? 12.357 -2.625 -17.994 1.00 93.19 204 CYS A O 1
ATOM 1702 N N . GLU A 1 205 ? 14.541 -2.790 -17.544 1.00 94.31 205 GLU A N 1
ATOM 1703 C CA . GLU A 1 205 ? 14.454 -4.163 -17.031 1.00 94.31 205 GLU A CA 1
ATOM 1704 C C . GLU A 1 205 ? 13.525 -4.277 -15.809 1.00 94.31 205 GLU A C 1
ATOM 1706 O O . GLU A 1 205 ? 12.697 -5.193 -15.744 1.00 94.31 205 GLU A O 1
ATOM 1711 N N . LEU A 1 206 ? 13.605 -3.329 -14.866 1.00 93.75 206 LEU A N 1
ATOM 1712 C CA . LEU A 1 206 ? 12.707 -3.271 -13.705 1.00 93.75 206 LEU A CA 1
ATOM 1713 C C . LEU A 1 206 ? 11.248 -3.044 -14.114 1.00 93.75 206 LEU A C 1
ATOM 1715 O O . LEU A 1 206 ? 10.347 -3.637 -13.519 1.00 93.75 206 LEU A O 1
ATOM 1719 N N . THR A 1 207 ? 10.999 -2.242 -15.150 1.00 93.94 207 THR A N 1
ATOM 1720 C CA . THR A 1 207 ? 9.655 -2.062 -15.720 1.00 93.94 207 THR A CA 1
ATOM 1721 C C . THR A 1 207 ? 9.074 -3.409 -16.149 1.00 93.94 207 THR A C 1
ATOM 1723 O O . THR A 1 207 ? 7.981 -3.788 -15.717 1.00 93.94 207 THR A O 1
ATOM 1726 N N . LEU A 1 208 ? 9.832 -4.182 -16.936 1.00 94.56 208 LEU A N 1
ATOM 1727 C CA . LEU A 1 208 ? 9.408 -5.503 -17.405 1.00 94.56 208 LEU A CA 1
ATOM 1728 C C . LEU A 1 208 ? 9.184 -6.481 -16.243 1.00 94.56 208 LEU A C 1
ATOM 1730 O O . LEU A 1 208 ? 8.183 -7.204 -16.227 1.00 94.56 208 LEU A O 1
ATOM 1734 N N . GLN A 1 209 ? 10.093 -6.494 -15.265 1.00 96.06 209 GLN A N 1
ATOM 1735 C CA . GLN A 1 209 ? 9.982 -7.350 -14.087 1.00 96.06 209 GLN A CA 1
ATOM 1736 C C . GLN A 1 209 ? 8.674 -7.084 -13.331 1.00 96.06 209 GLN A C 1
ATOM 1738 O O . GLN A 1 209 ? 7.916 -8.018 -13.063 1.00 96.06 209 GLN A O 1
ATOM 1743 N N . ASN A 1 210 ? 8.387 -5.816 -13.032 1.00 95.38 210 ASN A N 1
ATOM 1744 C CA . ASN A 1 210 ? 7.207 -5.414 -12.273 1.00 95.38 210 ASN A CA 1
ATOM 1745 C C . ASN A 1 210 ? 5.903 -5.693 -13.040 1.00 95.38 210 ASN A C 1
ATOM 1747 O O . ASN A 1 210 ? 4.963 -6.227 -12.449 1.00 95.38 210 ASN A O 1
ATOM 1751 N N . LEU A 1 211 ? 5.854 -5.450 -14.359 1.00 94.19 211 LEU A N 1
ATOM 1752 C CA . LEU A 1 211 ? 4.701 -5.841 -15.187 1.00 94.19 211 LEU A CA 1
ATOM 1753 C C . LEU A 1 211 ? 4.455 -7.353 -15.138 1.00 94.19 211 LEU A C 1
ATOM 1755 O O . LEU A 1 211 ? 3.312 -7.803 -15.028 1.00 94.19 211 LEU A O 1
ATOM 1759 N N . TYR A 1 212 ? 5.517 -8.157 -15.193 1.00 95.75 212 TYR A N 1
ATOM 1760 C CA . TYR A 1 212 ? 5.380 -9.608 -15.140 1.00 95.75 212 TYR A CA 1
ATOM 1761 C C . TYR A 1 212 ? 4.909 -10.097 -13.761 1.00 95.75 212 TYR A C 1
ATOM 1763 O O . TYR A 1 212 ? 4.031 -10.960 -13.692 1.00 95.75 212 TYR A O 1
ATOM 1771 N N . VAL A 1 213 ? 5.414 -9.515 -12.665 1.00 96.44 213 VAL A N 1
ATOM 1772 C CA . VAL A 1 213 ? 4.911 -9.798 -11.307 1.00 96.44 213 VAL A CA 1
ATOM 1773 C C . VAL A 1 213 ? 3.436 -9.407 -11.178 1.00 96.44 213 VAL A C 1
ATOM 1775 O O . VAL A 1 213 ? 2.635 -10.225 -10.721 1.00 96.44 213 VAL A O 1
ATOM 1778 N N . ALA A 1 214 ? 3.047 -8.215 -11.646 1.00 94.62 214 ALA A N 1
ATOM 1779 C CA . ALA A 1 214 ? 1.654 -7.767 -11.653 1.00 94.62 214 ALA A CA 1
ATOM 1780 C C . ALA A 1 214 ? 0.740 -8.769 -12.375 1.00 94.62 214 ALA A C 1
ATOM 1782 O O . ALA A 1 214 ? -0.302 -9.159 -11.852 1.00 94.62 214 ALA A O 1
ATOM 1783 N N . ASN A 1 215 ? 1.161 -9.258 -13.544 1.00 93.38 215 ASN A N 1
ATOM 1784 C CA . ASN A 1 215 ? 0.402 -10.249 -14.303 1.00 93.38 215 ASN A CA 1
ATOM 1785 C C . ASN A 1 215 ? 0.207 -11.567 -13.529 1.00 93.38 215 ASN A C 1
ATOM 1787 O O . ASN A 1 215 ? -0.866 -12.165 -13.577 1.00 93.38 215 ASN A O 1
ATOM 1791 N N . LYS A 1 216 ? 1.222 -12.023 -12.783 1.00 95.06 216 LYS A N 1
ATOM 1792 C CA . LYS A 1 216 ? 1.129 -13.240 -11.954 1.00 95.06 216 LYS A CA 1
ATOM 1793 C C . LYS A 1 216 ? 0.208 -13.069 -10.745 1.00 95.06 216 LYS A C 1
ATOM 1795 O O . LYS A 1 216 ? -0.437 -14.032 -10.338 1.00 95.06 216 LYS A O 1
ATOM 1800 N N . LEU A 1 217 ? 0.138 -11.865 -10.181 1.00 94.00 217 LEU A N 1
ATOM 1801 C CA . LEU A 1 217 ? -0.685 -11.559 -9.008 1.00 94.00 217 LEU A CA 1
ATOM 1802 C C . LEU A 1 217 ? -2.137 -11.204 -9.348 1.00 94.00 217 LEU A C 1
ATOM 1804 O O . LEU A 1 217 ? -2.961 -11.100 -8.436 1.00 94.00 217 LEU A O 1
ATOM 1808 N N . LEU A 1 218 ? -2.469 -11.051 -10.633 1.00 90.88 218 LEU A N 1
ATOM 1809 C CA . LEU A 1 218 ? -3.769 -10.567 -11.099 1.00 90.88 218 LEU A CA 1
ATOM 1810 C C . LEU A 1 218 ? -4.948 -11.352 -10.504 1.00 90.88 218 LEU A C 1
ATOM 1812 O O . LEU A 1 218 ? -5.893 -10.754 -9.989 1.00 90.88 218 LEU A O 1
ATOM 1816 N N . LEU A 1 219 ? -4.857 -12.687 -10.490 1.00 89.81 219 LEU A N 1
ATOM 1817 C CA . LEU A 1 219 ? -5.900 -13.576 -9.957 1.00 89.81 219 LEU A CA 1
ATOM 1818 C C . LEU A 1 219 ? -6.127 -13.426 -8.444 1.00 89.81 219 LEU A C 1
ATOM 1820 O O . LEU A 1 219 ? -7.211 -13.730 -7.952 1.00 89.81 219 LEU A O 1
ATOM 1824 N N . TYR A 1 220 ? -5.130 -12.932 -7.712 1.00 90.44 220 TYR A N 1
ATOM 1825 C CA . TYR A 1 220 ? -5.168 -12.759 -6.257 1.00 90.44 220 TYR A CA 1
ATOM 1826 C C . TYR A 1 220 ? -5.512 -11.322 -5.845 1.00 90.44 220 TYR A C 1
ATOM 1828 O O . TYR A 1 220 ? -5.686 -11.034 -4.666 1.00 90.44 220 TYR A O 1
ATOM 1836 N N . SER A 1 221 ? -5.629 -10.406 -6.810 1.00 90.56 221 SER A N 1
ATOM 1837 C CA . SER A 1 221 ? -5.719 -8.964 -6.551 1.00 90.56 221 SER A CA 1
ATOM 1838 C C . SER A 1 221 ? -7.125 -8.386 -6.730 1.00 90.56 221 SER A C 1
ATOM 1840 O O . SER A 1 221 ? -7.276 -7.171 -6.735 1.00 90.56 221 SER A O 1
ATOM 1842 N N . GLY A 1 222 ? -8.168 -9.209 -6.887 1.00 87.88 222 GLY A N 1
ATOM 1843 C CA . GLY A 1 222 ? -9.514 -8.734 -7.244 1.00 87.88 222 GLY A CA 1
ATOM 1844 C C . GLY A 1 222 ? -10.107 -7.696 -6.278 1.00 87.88 222 GLY A C 1
ATOM 1845 O O . GLY A 1 222 ? -10.640 -6.676 -6.717 1.00 87.88 222 GLY A O 1
ATOM 1846 N N . THR A 1 223 ? -9.987 -7.909 -4.963 1.00 88.06 223 THR A N 1
ATOM 1847 C CA . THR A 1 223 ? -10.449 -6.938 -3.952 1.00 88.06 223 THR A CA 1
ATOM 1848 C C . THR A 1 223 ? -9.589 -5.679 -3.939 1.00 88.06 223 THR A C 1
ATOM 1850 O O . THR A 1 223 ? -10.122 -4.579 -3.868 1.00 88.06 223 THR A O 1
ATOM 1853 N N . ILE A 1 224 ? -8.274 -5.830 -4.088 1.00 90.44 224 ILE A N 1
ATOM 1854 C CA . ILE A 1 224 ? -7.313 -4.723 -4.083 1.00 90.44 224 ILE A CA 1
ATOM 1855 C C . ILE A 1 224 ? -7.532 -3.817 -5.301 1.00 90.44 224 ILE A C 1
ATOM 1857 O O . ILE A 1 224 ? -7.636 -2.603 -5.160 1.00 90.44 224 ILE A O 1
ATOM 1861 N N . ILE A 1 225 ? -7.698 -4.410 -6.485 1.00 88.44 225 ILE A N 1
ATOM 1862 C CA . ILE A 1 225 ? -8.064 -3.714 -7.726 1.00 88.44 225 ILE A CA 1
ATOM 1863 C C . ILE A 1 225 ? -9.379 -2.957 -7.531 1.00 88.44 225 ILE A C 1
ATOM 1865 O O . ILE A 1 225 ? -9.452 -1.782 -7.866 1.00 88.44 225 ILE A O 1
ATOM 1869 N N . SER A 1 226 ? -10.398 -3.594 -6.945 1.00 86.75 226 SER A N 1
ATOM 1870 C CA . SER A 1 226 ? -11.685 -2.945 -6.663 1.00 86.75 226 SER A CA 1
ATOM 1871 C C . SER A 1 226 ? -11.553 -1.761 -5.701 1.00 86.75 226 SER A C 1
ATOM 1873 O O . SER A 1 226 ? -12.269 -0.780 -5.868 1.00 86.75 226 SER A O 1
ATOM 1875 N N . ASN A 1 227 ? -10.675 -1.845 -4.700 1.00 86.38 227 ASN A N 1
ATOM 1876 C CA . ASN A 1 227 ? -10.471 -0.768 -3.731 1.00 86.38 227 ASN A CA 1
ATOM 1877 C C . ASN A 1 227 ? -9.731 0.421 -4.349 1.00 86.38 227 ASN A C 1
ATOM 1879 O O . ASN A 1 227 ? -10.118 1.560 -4.119 1.00 86.38 227 ASN A O 1
ATOM 1883 N N . VAL A 1 228 ? -8.683 0.153 -5.131 1.00 86.38 228 VAL A N 1
ATOM 1884 C CA . VAL A 1 228 ? -7.817 1.190 -5.710 1.00 86.38 228 VAL A CA 1
ATOM 1885 C C . VAL A 1 228 ? -8.460 1.850 -6.931 1.00 86.38 228 VAL A C 1
ATOM 1887 O O . VAL A 1 228 ? -8.394 3.062 -7.103 1.00 86.38 228 VAL A O 1
ATOM 1890 N N . PHE A 1 229 ? -9.085 1.049 -7.792 1.00 81.06 229 PHE A N 1
ATOM 1891 C CA . PHE A 1 229 ? -9.560 1.475 -9.108 1.00 81.06 229 PHE A CA 1
ATOM 1892 C C . PHE A 1 229 ? -11.090 1.512 -9.231 1.00 81.06 229 PHE A C 1
ATOM 1894 O O . PHE A 1 229 ? -11.631 1.877 -10.277 1.00 81.06 229 PHE A O 1
ATOM 1901 N N . GLY A 1 230 ? -11.810 1.140 -8.170 1.00 78.56 230 GLY A N 1
ATOM 1902 C CA . GLY A 1 230 ? -13.268 1.109 -8.159 1.00 78.56 230 GLY A CA 1
ATOM 1903 C C . GLY A 1 230 ? -13.860 0.069 -9.116 1.00 78.56 230 GLY A C 1
ATOM 1904 O O . GLY A 1 230 ? -13.220 -0.903 -9.520 1.00 78.56 230 GLY A O 1
ATOM 1905 N N . GLU A 1 231 ? -15.119 0.290 -9.500 1.00 71.00 231 GLU A N 1
ATOM 1906 C CA . GLU A 1 231 ? -15.883 -0.604 -10.387 1.00 71.00 231 GLU A CA 1
ATOM 1907 C C . GLU A 1 231 ? -15.355 -0.633 -11.827 1.00 71.00 231 GLU A C 1
ATOM 1909 O O . GLU A 1 231 ? -15.684 -1.537 -12.592 1.00 71.00 231 GLU A O 1
ATOM 1914 N N . GLN A 1 232 ? -14.509 0.331 -12.197 1.00 68.38 232 GLN A N 1
ATOM 1915 C CA . GLN A 1 232 ? -13.920 0.398 -13.531 1.00 68.38 232 GLN A CA 1
ATOM 1916 C C . GLN A 1 232 ? -12.778 -0.616 -13.723 1.00 68.38 232 GLN A C 1
ATOM 1918 O O . GLN A 1 232 ? -12.424 -0.939 -14.861 1.00 68.38 232 GLN A O 1
ATOM 1923 N N . GLY A 1 233 ? -12.235 -1.155 -12.621 1.00 74.31 233 GLY A N 1
ATOM 1924 C CA . GLY A 1 233 ? -11.125 -2.106 -12.631 1.00 74.31 233 GLY A CA 1
ATOM 1925 C C . GLY A 1 233 ? -9.903 -1.570 -13.382 1.00 74.31 233 GLY A C 1
ATOM 1926 O O . GLY A 1 233 ? -9.811 -0.386 -13.667 1.00 74.31 233 GLY A O 1
ATOM 1927 N N . LEU A 1 234 ? -8.979 -2.455 -13.769 1.00 72.44 234 LEU A N 1
ATOM 1928 C CA . LEU A 1 234 ? -7.731 -2.070 -14.450 1.00 72.44 234 LEU A CA 1
ATOM 1929 C C . LEU A 1 234 ? -7.923 -1.333 -15.788 1.00 72.44 234 LEU A C 1
ATOM 1931 O O . LEU A 1 234 ? -6.983 -0.704 -16.265 1.00 72.44 234 LEU A O 1
ATOM 1935 N N . ARG A 1 235 ? -9.106 -1.424 -16.417 1.00 62.59 235 ARG A N 1
ATOM 1936 C CA . ARG A 1 235 ? -9.327 -0.947 -17.789 1.00 62.59 235 ARG A CA 1
ATOM 1937 C C . ARG A 1 235 ? -9.313 0.576 -17.930 1.00 62.59 235 ARG A C 1
ATOM 1939 O O . ARG A 1 235 ? -8.911 1.018 -18.994 1.00 62.59 235 ARG A O 1
ATOM 1946 N N . ASN A 1 236 ? -9.696 1.357 -16.918 1.00 53.88 236 ASN A N 1
ATOM 1947 C CA . ASN A 1 236 ? -9.853 2.820 -17.062 1.00 53.88 236 ASN A CA 1
ATOM 1948 C C . ASN A 1 236 ? -9.136 3.639 -15.975 1.00 53.88 236 ASN A C 1
ATOM 1950 O O . ASN A 1 236 ? -9.411 4.822 -15.807 1.00 53.88 236 ASN A O 1
ATOM 1954 N N . SER A 1 237 ? -8.267 3.010 -15.189 1.00 49.66 237 SER A N 1
ATOM 1955 C CA . SER A 1 237 ? -7.852 3.539 -13.885 1.00 49.66 237 SER A CA 1
ATOM 1956 C C . SER A 1 237 ? -6.339 3.604 -13.686 1.00 49.66 237 SER A C 1
ATOM 1958 O O . SER A 1 237 ? -5.866 3.845 -12.578 1.00 49.66 237 SER A O 1
ATOM 1960 N N . ASN A 1 238 ? -5.577 3.341 -14.744 1.00 54.53 238 ASN A N 1
ATOM 1961 C CA . ASN A 1 238 ? -4.171 3.687 -14.796 1.00 54.53 238 ASN A CA 1
ATOM 1962 C C . ASN A 1 238 ? -3.993 4.715 -15.912 1.00 54.53 238 ASN A C 1
ATOM 1964 O O . ASN A 1 238 ? -4.534 4.529 -17.003 1.00 54.53 238 ASN A O 1
ATOM 1968 N N . ASP A 1 239 ? -3.211 5.763 -15.656 1.00 45.03 239 ASP A N 1
ATOM 1969 C CA . ASP A 1 239 ? -2.883 6.818 -16.632 1.00 45.03 239 ASP A CA 1
ATOM 1970 C C . ASP A 1 239 ? -2.113 6.279 -17.861 1.00 45.03 239 ASP A C 1
ATOM 1972 O O . ASP A 1 239 ? -1.711 7.021 -18.753 1.00 45.03 239 ASP A O 1
ATOM 1976 N N . PHE A 1 240 ? -1.904 4.962 -17.917 1.00 51.78 240 PHE A N 1
ATOM 1977 C CA . PHE A 1 240 ? -0.987 4.256 -18.805 1.00 51.78 240 PHE A CA 1
ATOM 1978 C C . PHE A 1 240 ? -1.721 3.409 -19.850 1.00 51.78 240 PHE A C 1
ATOM 1980 O O . PHE A 1 240 ? -1.083 2.749 -20.674 1.00 51.78 240 PHE A O 1
ATOM 1987 N N . ASN A 1 241 ? -3.061 3.439 -19.838 1.00 58.62 241 ASN A N 1
ATOM 1988 C CA . ASN A 1 241 ? -3.939 2.741 -20.777 1.00 58.62 241 ASN A CA 1
ATOM 1989 C C . ASN A 1 241 ? -3.615 1.235 -20.908 1.00 58.62 241 ASN A C 1
ATOM 1991 O O . ASN A 1 241 ? -3.843 0.610 -21.948 1.00 58.62 241 ASN A O 1
ATOM 1995 N N . ILE A 1 242 ? -3.044 0.636 -19.853 1.00 64.44 242 ILE A N 1
ATOM 1996 C CA . ILE A 1 242 ? -2.774 -0.800 -19.784 1.00 64.44 242 ILE A CA 1
ATOM 1997 C C . ILE A 1 242 ? -4.107 -1.479 -19.490 1.00 64.44 242 ILE A C 1
ATOM 1999 O O . ILE A 1 242 ? -4.458 -1.759 -18.346 1.00 64.44 242 ILE A O 1
ATOM 2003 N N . HIS A 1 243 ? -4.871 -1.725 -20.551 1.00 65.06 243 HIS A N 1
ATOM 2004 C CA . HIS A 1 243 ? -6.094 -2.523 -20.484 1.00 65.06 243 HIS A CA 1
ATOM 2005 C C . HIS A 1 243 ? -5.794 -4.019 -20.313 1.00 65.06 243 HIS A C 1
ATOM 2007 O O . HIS A 1 243 ? -6.672 -4.782 -19.908 1.00 65.06 243 HIS A O 1
ATOM 2013 N N . ASP A 1 244 ? -4.566 -4.424 -20.658 1.00 77.88 244 ASP A N 1
ATOM 2014 C CA . ASP A 1 244 ? -4.085 -5.800 -20.682 1.00 77.88 244 ASP A CA 1
ATOM 2015 C C . ASP A 1 244 ? -2.569 -5.843 -20.406 1.00 77.88 244 ASP A C 1
ATOM 2017 O O . ASP A 1 244 ? -1.753 -5.406 -21.223 1.00 77.88 244 ASP A O 1
ATOM 2021 N N . ILE A 1 245 ? -2.187 -6.365 -19.236 1.00 87.75 245 ILE A N 1
ATOM 2022 C CA . ILE A 1 245 ? -0.781 -6.464 -18.803 1.00 87.75 245 ILE A CA 1
ATOM 2023 C C . ILE A 1 245 ? 0.053 -7.336 -19.768 1.00 87.75 245 ILE A C 1
ATOM 2025 O O . ILE A 1 245 ? 1.150 -6.911 -20.142 1.00 87.75 245 ILE A O 1
ATOM 2029 N N . PRO A 1 246 ? -0.428 -8.508 -20.243 1.00 89.50 246 PRO A N 1
ATOM 2030 C CA . PRO A 1 246 ? 0.271 -9.295 -21.261 1.00 89.50 246 PRO A CA 1
ATOM 2031 C C . PRO A 1 246 ? 0.617 -8.512 -22.533 1.00 89.50 246 PRO A C 1
ATOM 2033 O O . PRO A 1 246 ? 1.725 -8.649 -23.056 1.00 89.50 246 PRO A O 1
ATOM 2036 N N . SER A 1 247 ? -0.300 -7.684 -23.036 1.00 87.25 247 SER A N 1
ATOM 2037 C CA . SER A 1 247 ? -0.052 -6.842 -24.210 1.00 87.25 247 SER A CA 1
ATOM 2038 C C . SER A 1 247 ? 0.996 -5.764 -23.934 1.00 87.25 247 SER A C 1
ATOM 2040 O O . SER A 1 247 ? 1.864 -5.550 -24.778 1.00 87.25 247 SER A O 1
ATOM 2042 N N . ALA A 1 248 ? 0.980 -5.143 -22.749 1.00 87.62 248 ALA A N 1
ATOM 2043 C CA . ALA A 1 248 ? 2.010 -4.181 -22.347 1.00 87.62 248 ALA A CA 1
ATOM 2044 C C . ALA A 1 248 ? 3.409 -4.821 -22.282 1.00 87.62 248 ALA A C 1
ATOM 2046 O O . ALA A 1 248 ? 4.361 -4.253 -22.811 1.00 87.62 248 ALA A O 1
ATOM 2047 N N . ILE A 1 249 ? 3.524 -6.035 -21.728 1.00 91.12 249 ILE A N 1
ATOM 2048 C CA . ILE A 1 249 ? 4.778 -6.810 -21.702 1.00 91.12 249 ILE A CA 1
ATOM 2049 C C . ILE A 1 249 ? 5.292 -7.069 -23.123 1.00 91.12 249 ILE A C 1
ATOM 2051 O O . ILE A 1 249 ? 6.460 -6.821 -23.419 1.00 91.12 249 ILE A O 1
ATOM 2055 N N . LYS A 1 250 ? 4.419 -7.553 -24.018 1.00 89.38 250 LYS A N 1
ATOM 2056 C CA . LYS A 1 250 ? 4.787 -7.827 -25.417 1.00 89.38 250 LYS A CA 1
ATOM 2057 C C . LYS A 1 250 ? 5.250 -6.566 -26.142 1.00 89.38 250 LYS A C 1
ATOM 2059 O O . LYS A 1 250 ? 6.205 -6.635 -26.910 1.00 89.38 250 LYS A O 1
ATOM 2064 N N . ARG A 1 251 ? 4.565 -5.441 -25.916 1.00 88.44 251 ARG A N 1
ATOM 2065 C CA . ARG A 1 251 ? 4.911 -4.148 -26.511 1.00 88.44 251 ARG A CA 1
ATOM 2066 C C . ARG A 1 251 ? 6.289 -3.682 -26.044 1.00 88.44 251 ARG A C 1
ATOM 2068 O O . ARG A 1 251 ? 7.132 -3.429 -26.893 1.00 88.44 251 ARG A O 1
ATOM 2075 N N . LEU A 1 252 ? 6.538 -3.685 -24.734 1.00 89.81 252 LEU A N 1
ATOM 2076 C CA . LEU A 1 252 ? 7.814 -3.261 -24.151 1.00 89.81 252 LEU A CA 1
ATOM 2077 C C . LEU A 1 252 ? 9.002 -4.074 -24.694 1.00 89.81 252 LEU A C 1
ATOM 2079 O O . LEU A 1 252 ? 9.993 -3.502 -25.132 1.00 89.81 252 LEU A O 1
ATOM 2083 N N . ILE A 1 253 ? 8.879 -5.406 -24.750 1.00 91.12 253 ILE A N 1
ATOM 2084 C CA . ILE A 1 253 ? 9.935 -6.277 -25.305 1.00 91.12 253 ILE A CA 1
ATOM 2085 C C . ILE A 1 253 ? 10.201 -5.966 -26.787 1.00 91.12 253 ILE A C 1
ATOM 2087 O O . ILE A 1 253 ? 11.337 -6.058 -27.245 1.00 91.12 253 ILE A O 1
ATOM 2091 N N . LYS A 1 254 ? 9.157 -5.619 -27.549 1.00 88.50 254 LYS A N 1
ATOM 2092 C CA . LYS A 1 254 ? 9.267 -5.315 -28.980 1.00 88.50 254 LYS A CA 1
ATOM 2093 C C . LYS A 1 254 ? 9.878 -3.936 -29.244 1.00 88.50 254 LYS A C 1
ATOM 2095 O O . LYS A 1 254 ? 10.594 -3.790 -30.230 1.00 88.50 254 LYS A O 1
ATOM 2100 N N . GLU A 1 255 ? 9.539 -2.943 -28.429 1.00 87.38 255 GLU A N 1
ATOM 2101 C CA . GLU A 1 255 ? 9.974 -1.551 -28.596 1.00 87.38 255 GLU A CA 1
ATOM 2102 C C . GLU A 1 255 ? 11.422 -1.332 -28.137 1.00 87.38 255 GLU A C 1
ATOM 2104 O O . GLU A 1 255 ? 12.100 -0.482 -28.701 1.00 87.38 255 GLU A O 1
ATOM 2109 N N . GLU A 1 256 ? 11.934 -2.172 -27.228 1.00 87.25 256 GLU A N 1
ATOM 2110 C CA . GLU A 1 256 ? 13.283 -2.058 -26.652 1.00 87.25 256 GLU A CA 1
ATOM 2111 C C . GLU A 1 256 ? 14.198 -3.267 -26.978 1.00 87.25 256 GLU A C 1
ATOM 2113 O O . GLU A 1 256 ? 14.739 -3.919 -26.074 1.00 87.25 256 GLU A O 1
ATOM 2118 N N . PRO A 1 257 ? 14.418 -3.617 -28.264 1.00 79.75 257 PRO A N 1
ATOM 2119 C CA . PRO A 1 257 ? 15.180 -4.811 -28.647 1.00 79.75 257 PRO A CA 1
ATOM 2120 C C . PRO A 1 257 ? 16.673 -4.729 -28.283 1.00 79.75 257 PRO A C 1
ATOM 2122 O O . PRO A 1 257 ? 17.338 -5.761 -28.201 1.00 79.75 257 PRO A O 1
ATOM 2125 N N . GLY A 1 258 ? 17.205 -3.519 -28.061 1.00 79.94 258 GLY A N 1
ATOM 2126 C CA . GLY A 1 258 ? 18.578 -3.300 -27.591 1.00 79.94 258 GLY A CA 1
ATOM 2127 C C . GLY A 1 258 ? 18.785 -3.666 -26.117 1.00 79.94 258 GLY A C 1
ATOM 2128 O O . GLY A 1 258 ? 19.886 -4.052 -25.733 1.00 79.94 258 GLY A O 1
ATOM 2129 N N . VAL A 1 259 ? 17.720 -3.611 -25.311 1.00 84.81 259 VAL A N 1
ATOM 2130 C CA . VAL A 1 259 ? 17.731 -3.985 -23.887 1.00 84.81 259 VAL A CA 1
ATOM 2131 C C . VAL A 1 259 ? 17.328 -5.454 -23.718 1.00 84.81 259 VAL A C 1
ATOM 2133 O O . VAL A 1 259 ? 17.950 -6.209 -22.965 1.00 84.81 259 VAL A O 1
ATOM 2136 N N . PHE A 1 260 ? 16.310 -5.903 -24.458 1.00 90.88 260 PHE A N 1
ATOM 2137 C CA . PHE A 1 260 ? 15.698 -7.217 -24.268 1.00 90.88 260 PHE A CA 1
ATOM 2138 C C . PHE A 1 260 ? 16.134 -8.249 -25.310 1.00 90.88 260 PHE A C 1
ATOM 2140 O O . PHE A 1 260 ? 15.438 -8.522 -26.287 1.00 90.88 260 PHE A O 1
ATOM 2147 N N . ASN A 1 261 ? 17.252 -8.925 -25.040 1.00 90.88 261 ASN A N 1
ATOM 2148 C CA . ASN A 1 261 ? 17.557 -10.205 -25.684 1.00 90.88 261 ASN A CA 1
ATOM 2149 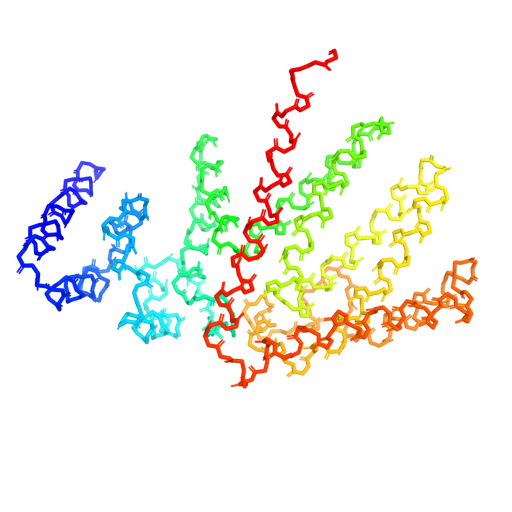C C . ASN A 1 261 ? 16.924 -11.387 -24.917 1.00 90.88 261 ASN A C 1
ATOM 2151 O O . ASN A 1 261 ? 16.504 -11.253 -23.765 1.00 90.88 261 ASN A O 1
ATOM 2155 N N . VAL A 1 262 ? 16.887 -12.570 -25.543 1.00 89.94 262 VAL A N 1
ATOM 2156 C CA . VAL A 1 262 ? 16.258 -13.779 -24.972 1.00 89.94 262 VAL A CA 1
ATOM 2157 C C . VAL A 1 262 ? 16.805 -14.123 -23.581 1.00 89.94 262 VAL A C 1
ATOM 2159 O O . VAL A 1 262 ? 16.023 -14.411 -22.677 1.00 89.94 262 VAL A O 1
ATOM 2162 N N . ASN A 1 263 ? 18.123 -14.047 -23.380 1.00 91.50 263 ASN A N 1
ATOM 2163 C CA . ASN A 1 263 ? 18.745 -14.383 -22.097 1.00 91.50 263 ASN A CA 1
ATOM 2164 C C . ASN A 1 263 ? 18.352 -13.382 -21.001 1.00 91.50 263 ASN A C 1
ATOM 2166 O O . ASN A 1 263 ? 18.038 -13.788 -19.880 1.00 91.50 263 ASN A O 1
ATOM 2170 N N . THR A 1 264 ? 18.321 -12.086 -21.329 1.00 91.06 264 THR A N 1
ATOM 2171 C CA . THR A 1 264 ? 17.868 -11.029 -20.415 1.00 91.06 264 THR A CA 1
ATOM 2172 C C . THR A 1 264 ? 16.412 -11.254 -20.001 1.00 91.06 264 THR A C 1
ATOM 2174 O O . THR A 1 264 ? 16.108 -11.252 -18.809 1.00 91.06 264 THR A O 1
ATOM 2177 N N . VAL A 1 265 ? 15.519 -11.535 -20.958 1.00 92.69 265 VAL A N 1
ATOM 2178 C CA . VAL A 1 265 ? 14.092 -11.780 -20.679 1.00 92.69 265 VAL A CA 1
ATOM 2179 C C . VAL A 1 265 ? 13.896 -12.997 -19.772 1.00 92.69 265 VAL A C 1
ATOM 2181 O O . VAL A 1 265 ? 13.158 -12.910 -18.791 1.00 92.69 265 VAL A O 1
ATOM 2184 N N . VAL A 1 266 ? 14.583 -14.113 -20.048 1.00 94.00 266 VAL A N 1
ATOM 2185 C CA . VAL A 1 266 ? 14.509 -15.328 -19.214 1.00 94.00 266 VAL A CA 1
ATOM 2186 C C . VAL A 1 266 ? 14.951 -15.030 -17.780 1.00 94.00 266 VAL A C 1
ATOM 2188 O O . VAL A 1 266 ? 14.217 -15.329 -16.838 1.00 94.00 266 VAL A O 1
ATOM 2191 N N . ARG A 1 267 ? 16.095 -14.355 -17.602 1.00 95.94 267 ARG A N 1
ATOM 2192 C CA . ARG A 1 267 ? 16.602 -13.958 -16.278 1.00 95.94 267 ARG A CA 1
ATOM 2193 C C . ARG A 1 267 ? 15.595 -13.094 -15.514 1.00 95.94 267 ARG A C 1
ATOM 2195 O O . ARG A 1 267 ? 15.367 -13.319 -14.322 1.00 95.94 267 ARG A O 1
ATOM 2202 N N . ILE A 1 268 ? 15.002 -12.104 -16.185 1.00 94.56 268 ILE A N 1
ATOM 2203 C CA . ILE A 1 268 ? 14.009 -11.206 -15.583 1.00 94.56 268 ILE A CA 1
ATOM 2204 C C . ILE A 1 268 ? 12.775 -11.998 -15.143 1.00 94.56 268 ILE A C 1
ATOM 2206 O O . ILE A 1 268 ? 12.318 -11.833 -14.011 1.00 94.56 268 ILE A O 1
ATOM 2210 N N . PHE A 1 269 ? 12.261 -12.891 -15.991 1.00 96.62 269 PHE A N 1
ATOM 2211 C CA . PHE A 1 269 ? 11.081 -13.696 -15.670 1.00 96.62 269 PHE A CA 1
ATOM 2212 C C . PHE A 1 269 ? 11.332 -14.693 -14.540 1.00 96.62 269 PHE A C 1
ATOM 2214 O O . PHE A 1 269 ? 10.468 -14.844 -13.677 1.00 96.62 269 PHE A O 1
ATOM 2221 N N . ASP A 1 270 ? 12.507 -15.317 -14.472 1.00 95.44 270 ASP A N 1
ATOM 2222 C CA . ASP A 1 270 ? 12.877 -16.192 -13.354 1.00 95.44 270 ASP A CA 1
ATOM 2223 C C . ASP A 1 270 ? 12.936 -15.430 -12.029 1.00 95.44 270 ASP A C 1
ATOM 2225 O O . ASP A 1 270 ? 12.424 -15.895 -11.006 1.00 95.44 270 ASP A O 1
ATOM 2229 N N . SER A 1 271 ? 13.515 -14.228 -12.044 1.00 94.12 271 SER A N 1
ATOM 2230 C CA . SER A 1 271 ? 13.543 -13.347 -10.877 1.00 94.12 271 SER A CA 1
ATOM 2231 C C . SER A 1 271 ? 12.130 -12.916 -10.461 1.00 94.12 271 SER A C 1
ATOM 2233 O O . SER A 1 271 ? 11.738 -13.063 -9.301 1.00 94.12 271 SER A O 1
ATOM 2235 N N . ALA A 1 272 ? 11.314 -12.478 -11.421 1.00 94.88 272 ALA A N 1
ATOM 2236 C CA . ALA A 1 272 ? 9.927 -12.089 -11.191 1.00 94.88 272 ALA A CA 1
ATOM 2237 C C . ALA A 1 272 ? 9.066 -13.252 -10.663 1.00 94.88 272 ALA A C 1
ATOM 2239 O O . ALA A 1 272 ? 8.251 -13.057 -9.763 1.00 94.88 272 ALA A O 1
ATOM 2240 N N . ASN A 1 273 ? 9.271 -14.479 -11.153 1.00 95.12 273 ASN A N 1
ATOM 2241 C CA . ASN A 1 273 ? 8.583 -15.673 -10.655 1.00 95.12 273 ASN A CA 1
ATOM 2242 C C . ASN A 1 273 ? 8.889 -15.932 -9.173 1.00 95.12 273 ASN A C 1
ATOM 2244 O O . ASN A 1 273 ? 7.985 -16.317 -8.428 1.00 95.12 273 ASN A O 1
ATOM 2248 N N . LYS A 1 274 ? 10.131 -15.708 -8.723 1.00 93.88 274 LYS A N 1
ATOM 2249 C CA . LYS A 1 274 ? 10.502 -15.847 -7.303 1.00 93.88 274 LYS A CA 1
ATOM 2250 C C . LYS A 1 274 ? 9.766 -14.827 -6.434 1.00 93.88 274 LYS A C 1
ATOM 2252 O O . LYS A 1 274 ? 9.194 -15.208 -5.412 1.00 93.88 274 LYS A O 1
ATOM 2257 N N . ILE A 1 275 ? 9.728 -13.564 -6.868 1.00 93.06 275 ILE A N 1
ATOM 2258 C CA . ILE A 1 275 ? 8.994 -12.487 -6.182 1.00 93.06 275 ILE A CA 1
ATOM 2259 C C . ILE A 1 275 ? 7.501 -12.831 -6.116 1.00 93.06 275 ILE A C 1
ATOM 2261 O O . ILE A 1 275 ? 6.923 -12.895 -5.030 1.00 93.06 275 ILE A O 1
ATOM 2265 N N . ALA A 1 276 ? 6.891 -13.141 -7.263 1.00 94.25 276 ALA A N 1
ATOM 2266 C CA . ALA A 1 276 ? 5.477 -13.480 -7.353 1.00 94.25 276 ALA A CA 1
ATOM 2267 C C . ALA A 1 276 ? 5.122 -14.697 -6.489 1.00 94.25 276 ALA A C 1
ATOM 2269 O O . ALA A 1 276 ? 4.125 -14.662 -5.783 1.00 94.25 276 ALA A O 1
ATOM 2270 N N . SER A 1 277 ? 5.949 -15.746 -6.467 1.00 92.00 277 SER A N 1
ATOM 2271 C CA . SER A 1 277 ? 5.683 -16.948 -5.661 1.00 92.00 277 SER A CA 1
ATOM 2272 C C . SER A 1 277 ? 5.652 -16.660 -4.157 1.00 92.00 277 SER A C 1
ATOM 2274 O O . SER A 1 277 ? 4.824 -17.234 -3.448 1.00 92.00 277 SER A O 1
ATOM 2276 N N . LYS A 1 278 ? 6.518 -15.760 -3.659 1.00 89.12 278 LYS A N 1
ATOM 2277 C CA . LYS A 1 278 ? 6.485 -15.315 -2.253 1.00 89.12 278 LYS A CA 1
ATOM 2278 C C . LYS A 1 278 ? 5.174 -14.587 -1.952 1.00 89.12 278 LYS A C 1
ATOM 2280 O O . LYS A 1 278 ? 4.535 -14.874 -0.944 1.00 89.12 278 LYS A O 1
ATOM 2285 N N . LEU A 1 279 ? 4.765 -13.683 -2.838 1.00 91.38 279 LEU A N 1
ATOM 2286 C CA . LEU A 1 279 ? 3.577 -12.852 -2.651 1.00 91.38 279 LEU A CA 1
ATOM 2287 C C . LEU A 1 279 ? 2.270 -13.628 -2.838 1.00 91.38 279 LEU A C 1
ATOM 2289 O O . LEU A 1 279 ? 1.348 -13.443 -2.056 1.00 91.38 279 LEU A O 1
ATOM 2293 N N . ILE A 1 280 ? 2.189 -14.549 -3.800 1.00 92.25 280 ILE A N 1
ATOM 2294 C CA . ILE A 1 280 ? 1.004 -15.395 -4.020 1.00 92.25 280 ILE A CA 1
ATOM 2295 C C . ILE A 1 280 ? 0.622 -16.130 -2.738 1.00 92.25 280 ILE A C 1
ATOM 2297 O O . ILE A 1 280 ? -0.555 -16.175 -2.400 1.00 92.25 280 ILE A O 1
ATOM 2301 N N . ARG A 1 281 ? 1.601 -16.656 -1.992 1.00 87.19 281 ARG A N 1
ATOM 2302 C CA . ARG A 1 281 ? 1.337 -17.314 -0.705 1.00 87.19 281 ARG A CA 1
ATOM 2303 C C . ARG A 1 281 ? 0.656 -16.366 0.281 1.00 87.19 281 ARG A C 1
ATOM 2305 O O . ARG A 1 281 ? -0.327 -16.763 0.889 1.00 87.19 281 ARG A O 1
ATOM 2312 N N . LEU A 1 282 ? 1.122 -15.120 0.369 1.00 87.25 282 LEU A N 1
ATOM 2313 C CA . LEU A 1 282 ? 0.585 -14.095 1.272 1.00 87.25 282 LEU A CA 1
ATOM 2314 C C . LEU A 1 282 ? -0.799 -13.580 0.853 1.00 87.25 282 LEU A C 1
ATOM 2316 O O . LEU A 1 282 ? -1.643 -13.338 1.703 1.00 87.25 282 LEU A O 1
ATOM 2320 N N . PHE A 1 283 ? -1.041 -13.424 -0.450 1.00 86.75 283 PHE A N 1
ATOM 2321 C CA . PHE A 1 283 ? -2.323 -12.953 -0.991 1.00 86.75 283 PHE A CA 1
ATOM 2322 C C . PHE A 1 283 ? -3.349 -14.078 -1.199 1.00 86.75 283 PHE A C 1
ATOM 2324 O O . PHE A 1 283 ? -4.497 -13.821 -1.571 1.00 86.75 283 PHE A O 1
ATOM 2331 N N . SER A 1 284 ? -2.953 -15.333 -0.987 1.00 83.69 284 SER A N 1
ATOM 2332 C CA . SER A 1 284 ? -3.864 -16.472 -1.017 1.00 83.69 284 SER A CA 1
ATOM 2333 C C . SER A 1 284 ? -4.730 -16.515 0.242 1.00 83.69 284 SER A C 1
ATOM 2335 O O . SER A 1 284 ? -4.343 -16.041 1.307 1.00 83.69 284 SER A O 1
ATOM 2337 N N . LYS A 1 285 ? -5.894 -17.166 0.148 1.00 72.06 285 LYS A N 1
ATOM 2338 C CA . LYS A 1 285 ? -6.767 -17.417 1.310 1.00 72.06 285 LYS A CA 1
ATOM 2339 C C . LYS A 1 285 ? -6.142 -18.350 2.359 1.00 72.06 285 LYS A C 1
ATOM 2341 O O . LYS A 1 285 ? -6.743 -18.557 3.405 1.00 72.06 285 LYS A O 1
ATOM 2346 N N . GLU A 1 286 ? -4.987 -18.936 2.059 1.00 77.25 286 GLU A N 1
ATOM 2347 C CA . GLU A 1 286 ? -4.295 -19.921 2.892 1.00 77.25 286 GLU A CA 1
ATOM 2348 C C . GLU A 1 286 ? -3.220 -19.285 3.790 1.00 77.25 286 GLU A C 1
ATOM 2350 O O . GLU A 1 286 ? -2.640 -19.978 4.624 1.00 77.25 286 GLU A O 1
ATOM 2355 N N . ALA A 1 287 ? -2.950 -17.980 3.645 1.00 82.12 287 ALA A N 1
ATOM 2356 C CA . ALA A 1 287 ? -2.005 -17.271 4.502 1.00 82.12 287 ALA A CA 1
ATOM 2357 C C . ALA A 1 287 ? -2.501 -17.229 5.955 1.00 82.12 287 ALA A C 1
ATOM 2359 O O . ALA A 1 287 ? -3.637 -16.834 6.228 1.00 82.12 287 ALA A O 1
ATOM 2360 N N . THR A 1 288 ? -1.641 -17.600 6.905 1.00 84.88 288 THR A N 1
ATOM 2361 C CA . THR A 1 288 ? -1.950 -17.442 8.331 1.00 84.88 288 THR A CA 1
ATOM 2362 C C . THR A 1 288 ? -1.745 -15.990 8.767 1.00 84.88 288 THR A C 1
ATOM 2364 O O . THR A 1 288 ? -0.925 -15.267 8.199 1.00 84.88 288 THR A O 1
ATOM 2367 N N . GLN A 1 289 ? -2.457 -15.556 9.812 1.00 79.94 289 GLN A N 1
ATOM 2368 C CA . GLN A 1 289 ? -2.276 -14.211 10.373 1.00 79.94 289 GLN A CA 1
ATOM 2369 C C . GLN A 1 289 ? -0.824 -13.986 10.828 1.00 79.94 289 GLN A C 1
ATOM 2371 O O . GLN A 1 289 ? -0.244 -12.956 10.518 1.00 79.94 289 GLN A O 1
ATOM 2376 N N . GLU A 1 290 ? -0.190 -14.996 11.432 1.00 83.62 290 GLU A N 1
ATOM 2377 C CA . GLU A 1 290 ? 1.224 -14.950 11.826 1.00 83.62 290 GLU A CA 1
ATOM 2378 C C . GLU A 1 290 ? 2.166 -14.687 10.635 1.00 83.62 290 GLU A C 1
ATOM 2380 O O . GLU A 1 290 ? 3.115 -13.910 10.742 1.00 83.62 290 GLU A O 1
ATOM 2385 N N . GLN A 1 291 ? 1.906 -15.304 9.476 1.00 84.81 291 GLN A N 1
ATOM 2386 C CA . GLN A 1 291 ? 2.693 -15.068 8.262 1.00 84.81 291 GLN A CA 1
ATOM 2387 C C . GLN A 1 291 ? 2.525 -13.636 7.744 1.00 84.81 291 GLN A C 1
ATOM 2389 O O . GLN A 1 291 ? 3.502 -13.035 7.294 1.00 84.81 291 GLN A O 1
ATOM 2394 N N . ILE A 1 292 ? 1.305 -13.100 7.815 1.00 84.62 292 ILE A N 1
ATOM 2395 C CA . ILE A 1 292 ? 0.990 -11.720 7.434 1.00 84.62 292 ILE A CA 1
ATOM 2396 C C . ILE A 1 292 ? 1.680 -10.735 8.383 1.00 84.62 292 ILE A C 1
ATOM 2398 O O . ILE A 1 292 ? 2.368 -9.832 7.914 1.00 84.62 292 ILE A O 1
ATOM 2402 N N . ASP A 1 293 ? 1.564 -10.936 9.695 1.00 82.25 293 ASP A N 1
ATOM 2403 C CA . ASP A 1 293 ? 2.137 -10.045 10.707 1.00 82.25 293 ASP A CA 1
ATOM 2404 C C . ASP A 1 293 ? 3.662 -10.018 10.619 1.00 82.25 293 ASP A C 1
ATOM 2406 O O . ASP A 1 293 ? 4.273 -8.947 10.599 1.00 82.25 293 ASP A O 1
ATOM 2410 N N . LYS A 1 294 ? 4.288 -11.193 10.468 1.00 85.25 294 LYS A N 1
ATOM 2411 C CA . LYS A 1 294 ? 5.731 -11.295 10.236 1.00 85.25 294 LYS A CA 1
ATOM 2412 C C . LYS A 1 294 ? 6.145 -10.536 8.977 1.00 85.25 294 LYS A C 1
ATOM 2414 O O . LYS A 1 294 ? 7.137 -9.812 8.994 1.00 85.25 294 LYS A O 1
ATOM 2419 N N . TYR A 1 295 ? 5.393 -10.689 7.889 1.00 85.06 295 TYR A N 1
ATOM 2420 C CA . TYR A 1 295 ? 5.685 -9.999 6.639 1.00 85.06 295 TYR A CA 1
ATOM 2421 C C . TYR A 1 295 ? 5.549 -8.476 6.770 1.00 85.06 295 TYR A C 1
ATOM 2423 O O . TYR A 1 295 ? 6.422 -7.747 6.303 1.00 85.06 295 TYR A O 1
ATOM 2431 N N . LEU A 1 296 ? 4.495 -7.988 7.427 1.00 80.94 296 LEU A N 1
ATOM 2432 C CA . LEU A 1 296 ? 4.291 -6.559 7.669 1.00 80.94 296 LEU A CA 1
ATOM 2433 C C . LEU A 1 296 ? 5.402 -5.970 8.545 1.00 80.94 296 LEU A C 1
ATOM 2435 O O . LEU A 1 296 ? 5.942 -4.922 8.197 1.00 80.94 296 LEU A O 1
ATOM 2439 N N . ALA A 1 297 ? 5.818 -6.676 9.600 1.00 80.69 297 ALA A N 1
ATOM 2440 C CA . ALA A 1 297 ? 6.949 -6.268 10.431 1.00 80.69 297 ALA A CA 1
ATOM 2441 C C . ALA A 1 297 ? 8.262 -6.195 9.628 1.00 80.69 297 ALA A C 1
ATOM 2443 O O . ALA A 1 297 ? 9.027 -5.244 9.782 1.00 80.69 297 ALA A O 1
ATOM 2444 N N . GLU A 1 298 ? 8.514 -7.150 8.722 1.00 81.69 298 GLU A N 1
ATOM 2445 C CA . GLU A 1 298 ? 9.658 -7.097 7.797 1.00 81.69 298 GLU A CA 1
ATOM 2446 C C . GLU A 1 298 ? 9.593 -5.861 6.879 1.00 81.69 298 GLU A C 1
ATOM 2448 O O . GLU A 1 298 ? 10.618 -5.218 6.648 1.00 81.69 298 GLU A O 1
ATOM 2453 N N . GLN A 1 299 ? 8.407 -5.504 6.368 1.00 77.69 299 GLN A N 1
ATOM 2454 C CA . GLN A 1 299 ? 8.229 -4.314 5.524 1.00 77.69 299 GLN A CA 1
ATOM 2455 C C . GLN A 1 299 ? 8.422 -3.005 6.305 1.00 77.69 299 GLN A C 1
ATOM 2457 O O . GLN A 1 299 ? 9.055 -2.081 5.794 1.00 77.69 299 GLN A O 1
ATOM 2462 N N . GLU A 1 300 ? 7.915 -2.916 7.537 1.00 70.94 300 GLU A N 1
ATOM 2463 C CA . GLU A 1 300 ? 8.114 -1.748 8.403 1.00 70.94 300 GLU A CA 1
ATOM 2464 C C . GLU A 1 300 ? 9.588 -1.579 8.791 1.00 70.94 300 GLU A C 1
ATOM 2466 O O . GLU A 1 300 ? 10.144 -0.490 8.640 1.00 70.94 300 GLU A O 1
ATOM 2471 N N . LEU A 1 301 ? 10.261 -2.655 9.216 1.00 57.56 301 LEU A N 1
ATOM 2472 C CA . LEU A 1 301 ? 11.691 -2.634 9.544 1.00 57.56 301 LEU A CA 1
ATOM 2473 C C . LEU A 1 301 ? 12.549 -2.231 8.340 1.00 57.56 301 LEU A C 1
ATOM 2475 O O . LEU A 1 301 ? 13.478 -1.437 8.490 1.00 57.56 301 LEU A O 1
ATOM 2479 N N . ALA A 1 302 ? 12.235 -2.729 7.141 1.00 61.03 302 ALA A N 1
ATOM 2480 C CA . ALA A 1 302 ? 12.917 -2.325 5.913 1.00 61.03 302 ALA A CA 1
ATOM 2481 C C . ALA A 1 302 ? 12.724 -0.827 5.618 1.00 61.03 302 ALA A C 1
ATOM 2483 O O . ALA A 1 302 ? 13.675 -0.139 5.257 1.00 61.03 302 ALA A O 1
ATOM 2484 N N . TYR A 1 303 ? 11.518 -0.298 5.839 1.00 61.25 303 TYR A N 1
ATOM 2485 C CA . TYR A 1 303 ? 11.216 1.116 5.621 1.00 61.25 303 TYR A CA 1
ATOM 2486 C C . TYR A 1 303 ? 11.957 2.027 6.613 1.00 61.25 303 TYR A C 1
ATOM 2488 O O . TYR A 1 303 ? 12.584 3.012 6.214 1.00 61.25 303 TYR A O 1
ATOM 2496 N N . TYR A 1 304 ? 11.937 1.692 7.906 1.00 48.47 304 TYR A N 1
ATOM 2497 C CA . TYR A 1 304 ? 12.587 2.506 8.934 1.00 48.47 304 TYR A CA 1
ATOM 2498 C C . TYR A 1 304 ? 14.112 2.386 8.925 1.00 48.47 304 TYR A C 1
ATOM 2500 O O . TYR A 1 304 ? 14.774 3.405 9.100 1.00 48.47 304 TYR A O 1
ATOM 2508 N N . SER A 1 305 ? 14.676 1.204 8.652 1.00 46.88 305 SER A N 1
ATOM 2509 C CA . SER A 1 305 ? 16.135 1.038 8.541 1.00 46.88 305 SER A CA 1
ATOM 2510 C C . SER A 1 305 ? 16.729 1.835 7.376 1.00 46.88 305 SER A C 1
ATOM 2512 O O . SER A 1 305 ? 17.821 2.379 7.503 1.00 46.88 305 SER A O 1
ATOM 2514 N N . GLN A 1 306 ? 15.997 1.991 6.269 1.00 46.66 306 GLN A N 1
ATOM 2515 C CA . GLN A 1 306 ? 16.415 2.838 5.145 1.00 46.66 306 GLN A CA 1
ATOM 2516 C C . GLN A 1 306 ? 16.162 4.332 5.406 1.00 46.66 306 GLN A C 1
ATOM 2518 O O . GLN A 1 306 ? 16.958 5.177 5.002 1.00 46.66 306 GLN A O 1
ATOM 2523 N N . SER A 1 307 ? 15.108 4.666 6.156 1.00 40.25 307 SER A N 1
ATOM 2524 C CA . SER A 1 307 ? 14.835 6.042 6.594 1.00 40.25 307 SER A CA 1
ATOM 2525 C C . SER A 1 307 ? 15.879 6.554 7.601 1.00 40.25 307 SER A C 1
ATOM 2527 O O . SER A 1 307 ? 16.232 7.733 7.564 1.00 40.25 307 SER A O 1
ATOM 2529 N N . SER A 1 308 ? 16.430 5.690 8.466 1.00 31.12 308 SER A N 1
ATOM 2530 C CA . SER A 1 308 ? 17.487 6.046 9.430 1.00 31.12 308 SER A CA 1
ATOM 2531 C C . SER A 1 308 ? 18.872 6.218 8.798 1.00 31.12 308 SER A C 1
ATOM 2533 O O . SER A 1 308 ? 19.663 7.015 9.297 1.00 31.12 308 SER A O 1
ATOM 2535 N N . VAL A 1 309 ? 19.149 5.575 7.656 1.00 31.98 309 VAL A N 1
ATOM 2536 C CA . VAL A 1 309 ? 20.396 5.794 6.890 1.00 31.98 309 VAL A CA 1
ATOM 2537 C C . VAL A 1 309 ? 20.478 7.233 6.343 1.00 31.98 309 VAL A C 1
ATOM 2539 O O . VAL A 1 309 ? 21.568 7.770 6.163 1.00 31.98 309 VAL A O 1
ATOM 2542 N N . SER A 1 310 ? 19.342 7.930 6.199 1.00 33.31 310 SER A N 1
ATOM 2543 C CA . SER A 1 310 ? 19.314 9.356 5.828 1.00 33.31 310 SER A CA 1
ATOM 2544 C C . SER A 1 310 ? 19.704 10.326 6.962 1.00 33.31 310 SER A C 1
ATOM 2546 O O . SER A 1 310 ? 20.008 11.491 6.692 1.00 33.31 310 SER A O 1
ATOM 2548 N N . LEU A 1 311 ? 19.720 9.866 8.222 1.00 27.92 311 LEU A N 1
ATOM 2549 C CA . LEU A 1 311 ? 20.114 10.665 9.392 1.00 27.92 311 LEU A CA 1
ATOM 2550 C C . LEU A 1 311 ? 21.595 10.484 9.752 1.00 27.92 311 LEU A C 1
ATOM 2552 O O . LEU A 1 311 ? 22.230 11.452 10.165 1.00 27.92 311 LEU A O 1
ATOM 2556 N N . GLU A 1 312 ? 22.171 9.301 9.529 1.00 25.86 312 GLU A N 1
ATOM 2557 C CA . GLU A 1 312 ? 23.595 9.051 9.808 1.00 25.86 312 GLU A CA 1
ATOM 2558 C C . GLU A 1 312 ? 24.535 9.590 8.715 1.00 25.86 312 GLU A C 1
ATOM 2560 O O . GLU A 1 312 ? 25.665 9.966 9.015 1.00 25.86 312 GLU A O 1
ATOM 2565 N N . LEU A 1 313 ? 24.059 9.785 7.479 1.00 30.14 313 LEU A N 1
ATOM 2566 C CA . LEU A 1 313 ? 24.824 10.466 6.419 1.00 30.14 313 LEU A CA 1
ATOM 2567 C C . LEU A 1 313 ? 24.854 12.006 6.547 1.00 30.14 313 LEU A C 1
ATOM 2569 O O . LEU A 1 313 ? 25.425 12.680 5.693 1.00 30.14 313 LEU A O 1
ATOM 2573 N N . ARG A 1 314 ? 24.266 12.589 7.605 1.00 32.09 314 ARG A N 1
ATOM 2574 C CA . ARG A 1 314 ? 24.317 14.042 7.889 1.00 32.09 314 ARG A CA 1
ATOM 2575 C C . ARG A 1 314 ? 25.319 14.443 8.973 1.00 32.09 314 ARG A C 1
ATOM 2577 O O . ARG A 1 314 ? 25.409 15.626 9.294 1.00 32.09 314 ARG A O 1
ATOM 2584 N N . VAL A 1 315 ? 26.089 13.500 9.515 1.00 26.81 315 VAL A N 1
ATOM 2585 C CA . VAL A 1 315 ? 27.152 13.793 10.488 1.00 26.81 315 VAL A CA 1
ATOM 2586 C C . VAL A 1 315 ? 28.451 13.146 10.025 1.00 26.81 315 VAL A C 1
ATOM 2588 O O . VAL A 1 315 ? 28.920 12.168 10.595 1.00 26.81 315 VAL A O 1
ATOM 2591 N N . GLY A 1 316 ? 29.028 13.704 8.965 1.00 33.12 316 GLY A N 1
ATOM 2592 C CA . GLY A 1 316 ? 30.405 13.407 8.589 1.00 33.12 316 GLY A CA 1
ATOM 2593 C C . GLY A 1 316 ? 30.631 13.309 7.095 1.00 33.12 316 GLY A C 1
ATOM 2594 O O . GLY A 1 316 ? 30.949 12.220 6.651 1.00 33.12 316 GLY A O 1
ATOM 2595 N N . TRP A 1 317 ? 30.488 14.430 6.379 1.00 31.72 317 TRP A N 1
ATOM 2596 C CA . TRP A 1 317 ? 31.375 14.891 5.300 1.00 31.72 317 TRP A CA 1
ATOM 2597 C C . TRP A 1 317 ? 31.305 16.418 5.246 1.00 31.72 317 TRP A C 1
ATOM 2599 O O . TRP A 1 317 ? 30.169 16.948 5.244 1.00 31.72 317 TRP A O 1
#

Radius of gyration: 21.71 Å; chains: 1; bounding box: 55×45×66 Å

Secondary structure (DSSP, 8-state):
-HHHHHHHHHHHHHHHHHHHHTT-HHHHHHHHHHHHHTT--HHHHHTTTTSHHHHHHHT-GGGHHHHHHHHH-HHHHHHHH--TT------SSS-HHHHHHHHHHHHHHTT--SHHHHHHHHHHHHHTT-HHHHHHHHHHHHHHHHH---HHHHHHHHHHHHHHHHHHHHHHHHHHHHHHHHHHHHHHHHHHTTT-HHHHHHHHHHHHHHHHHHHHHGGG-HHHHHHHHGGGGGGSSSTT--S-HHHHHHHHHHH-TTT--HHHHHHHHHHHHHHHHHHHHHHSTT--HHHHHHHHHHHHHHHHHHHHHHHHTTS--

Sequence (317 aa):
MFYSSFKRSQVLREQIYTLDKCKKENDIFDIIINVIKIQHNFSILIKLIDDPIVRQYLFHDKLKSFWDDQLVDKQSLHDNFGLKHLNLKPHPIIPSLHLLIGHYFFNKYKRARQEEKEKFYFDKAIEYGCFEAILTSQNSDLDELSKNLKIERGVTLVERIVTNMTRLANLYATPGFIMFAQTCWNLTNYWANMDNEICAGASCELTLQNLYVANKLLLYSGTIISNVFGEQGLRNSNDFNIHDIPSAIKRLIKEEPGVFNVNTVVRIFDSANKIASKLIRLFSKEATQEQIDKYLAEQELAYYSQSSVSLELRVGW

Foldseek 3Di:
DVVVLVVVLVVLVVVLVVCVVVVNLVVNLVSVLCCQPPVLELVSLLVCCPPPSSVCNLPPPVCQVVLQVLQQDQVSCCSNQVNHPARAHQALQQGSVLQSQLSSLVVQLVVDPDPVSNVVSLVRSVVSPPLVSLVVVLVVLLVVLVVDLDPVVNVVSVVVNQLSLVLNCLRLPLVSLQVQLVSLQSQLVSCVVNVNNVSNLVSLLSSLLSLLRSVLCVVLRVSSQCRQQNPCGPCPRDPPNCNDSVVVNVVSCVVCVVSDDPVSNVVSNVVSVVVSVLSCQSSDPNDDSVNSVVVVVVSVCSVVVVVVVVVVVVPDD

pLDDT: mean 82.36, std 14.19, range [25.86, 96.62]